Protein AF-A0A4R2QRS5-F1 (afdb_monomer_lite)

Secondary structure (DSSP, 8-state):
----------TTPPP--TTSSSSSSHHHHHHHHHHHHHHHHHHHHHHHHHHHHHHHHHHHHHS--S-S-HHHHHHHHHHHHHHHHHHHHHHHHHHHHHHHHHHHHHHHHHHHHHHHHHHHHHHHHHHHHHHHHHHHHHHHHS--S-----S---------S--HHHHHHHHHHHHHHHHHHHHHHHEEEEE---HHHHHH-GGGSS-SEEEEE-SSSSS-SEEEGGGG--STT--HHHHHHHHGGGTHHHHS--EEEEESS-TT--

Foldseek 3Di:
DDDDDPPPDDPPDDDPPPPPPPPPPPVVVVVVVVVVVVVVVVVVVVVVVVVVVVVVVVVVVVPDDDDDDPVVVVVVVVVVVVVVVVVVVVVVVVVVVVVVVVVVVVVVVVVVVVVVVVVVVVVVVVVVVVVVVVVVVVVVVPDDDDDPDDPPPPPPPVPPPQPPVNVVCCVPVVVVVVVVLVCQQFKAKEFQADVLLLVQAVVNVAAGIFIWGDPGRDDDNYHYLVVLDPDPPQHPVNSLVSCPSNSCCRVPTHTPDGHRDDPPDD

Radius of gyration: 39.37 Å; chains: 1; bounding box: 88×84×93 Å

pLDDT: mean 78.19, std 16.32, range [40.31, 95.25]

Sequence (266 aa):
MSRFDNTEYQPGMPLPSRKETHARKKGKSKKRDELKAQEQQRLQEQERLQEQQRLQEQQRSQEEPQQAEPDQAAHLRELQTAREESRQQDLKAERDAAQLQQLNAIRAETRRQLELQSTQEAAPRQELQAAEEQVAAVTAVLTPTDVPVDPDVEEEETEPVIGKWTYRLLLTFVPILLLLVIAYGKLGYVHQVPDLVRENVSAYEQGEGFLILKPWWFGPPVYKLDSYMSGPDTTFPQYQLKLHDFSAIVDQPIVLWRFQNDFLQP

Structure (mmCIF, N/CA/C/O backbone):
data_AF-A0A4R2QRS5-F1
#
_entry.id   AF-A0A4R2QRS5-F1
#
loop_
_atom_site.group_PDB
_atom_site.id
_atom_site.type_symbol
_atom_site.label_atom_id
_atom_site.label_alt_id
_atom_site.label_comp_id
_atom_site.label_asym_id
_atom_site.label_entity_id
_atom_site.label_seq_id
_atom_site.pdbx_PDB_ins_code
_atom_site.Cartn_x
_atom_site.Cartn_y
_atom_site.Cartn_z
_atom_site.occupancy
_atom_site.B_iso_or_equiv
_atom_site.auth_seq_id
_atom_site.auth_comp_id
_atom_site.auth_asym_id
_atom_site.auth_atom_id
_atom_site.pdbx_PDB_model_num
ATOM 1 N N . MET A 1 1 ? 38.185 -35.019 18.430 1.00 40.31 1 MET A N 1
ATOM 2 C CA . MET A 1 1 ? 38.513 -36.456 18.290 1.00 40.31 1 MET A CA 1
ATOM 3 C C . MET A 1 1 ? 39.116 -36.934 19.603 1.00 40.31 1 MET A C 1
ATOM 5 O O . MET A 1 1 ? 40.278 -36.659 19.857 1.00 40.31 1 MET A O 1
ATOM 9 N N . SER A 1 2 ? 38.309 -37.539 20.476 1.00 44.28 2 SER A N 1
ATOM 10 C CA . SER A 1 2 ? 38.766 -38.045 21.778 1.00 44.28 2 SER A CA 1
ATOM 11 C C . SER A 1 2 ? 39.211 -39.500 21.602 1.00 44.28 2 SER A C 1
ATOM 13 O O . SER A 1 2 ? 38.432 -40.322 21.116 1.00 44.28 2 SER A O 1
ATOM 15 N N . ARG A 1 3 ? 40.487 -39.782 21.883 1.00 48.47 3 ARG A N 1
ATOM 16 C CA . ARG A 1 3 ? 41.072 -41.127 21.827 1.00 48.47 3 ARG A CA 1
ATOM 17 C C . ARG A 1 3 ? 40.772 -41.813 23.160 1.00 48.47 3 ARG A C 1
ATOM 19 O O . ARG A 1 3 ? 41.122 -41.280 24.203 1.00 48.47 3 ARG A O 1
ATOM 26 N N . PHE A 1 4 ? 40.087 -42.951 23.116 1.00 54.28 4 PHE A N 1
ATOM 27 C CA . PHE A 1 4 ? 39.907 -43.811 24.283 1.00 54.28 4 PHE A CA 1
ATOM 28 C C . PHE A 1 4 ? 41.236 -44.510 24.591 1.00 54.28 4 PHE A C 1
ATOM 30 O O . PHE A 1 4 ? 41.706 -45.312 23.782 1.00 54.28 4 PHE A O 1
ATOM 37 N N . ASP A 1 5 ? 41.820 -44.211 25.750 1.00 54.12 5 ASP A N 1
ATOM 38 C CA . ASP A 1 5 ? 42.925 -44.974 26.325 1.00 54.12 5 ASP A CA 1
ATOM 39 C C . ASP A 1 5 ? 42.381 -46.312 26.854 1.00 54.12 5 ASP A C 1
ATOM 41 O O . ASP A 1 5 ? 41.639 -46.372 27.832 1.00 54.12 5 ASP A O 1
ATOM 45 N N . ASN A 1 6 ? 42.708 -47.399 26.153 1.00 53.06 6 ASN A N 1
ATOM 46 C CA . ASN A 1 6 ? 42.346 -48.775 26.504 1.00 53.06 6 ASN A CA 1
ATOM 47 C C . ASN A 1 6 ? 43.472 -49.418 27.332 1.00 53.06 6 ASN A C 1
ATOM 49 O O . ASN A 1 6 ? 44.207 -50.271 26.836 1.00 53.06 6 ASN A O 1
ATOM 53 N N . THR A 1 7 ? 43.627 -49.014 28.592 1.00 55.50 7 THR A N 1
ATOM 54 C CA . THR A 1 7 ? 44.632 -49.588 29.510 1.00 55.50 7 THR A CA 1
ATOM 55 C C . THR A 1 7 ? 44.098 -50.675 30.450 1.00 55.50 7 THR A C 1
ATOM 57 O O . THR A 1 7 ? 44.876 -51.240 31.210 1.00 55.50 7 THR A O 1
ATOM 60 N N . GLU A 1 8 ? 42.817 -51.050 30.379 1.00 58.69 8 GLU A N 1
ATOM 61 C CA . GLU A 1 8 ? 42.199 -51.976 31.354 1.00 58.69 8 GLU A CA 1
ATOM 62 C C . GLU A 1 8 ? 41.812 -53.372 30.827 1.00 58.69 8 GLU A C 1
ATOM 64 O O . GLU A 1 8 ? 41.116 -54.122 31.511 1.00 58.69 8 GLU A O 1
ATOM 69 N N . TYR A 1 9 ? 42.284 -53.794 29.649 1.00 58.69 9 TYR A N 1
ATOM 70 C CA . TYR A 1 9 ? 42.041 -55.171 29.192 1.00 58.69 9 TYR A CA 1
ATOM 71 C C . TYR A 1 9 ? 43.139 -56.133 29.661 1.00 58.69 9 TYR A C 1
ATOM 73 O O . TYR A 1 9 ? 44.211 -56.213 29.063 1.00 58.69 9 TYR A O 1
ATOM 81 N N . GLN A 1 10 ? 42.854 -56.905 30.715 1.00 64.94 10 GLN A N 1
ATOM 82 C CA . GLN A 1 10 ? 43.659 -58.074 31.074 1.00 64.94 10 GLN A CA 1
ATOM 83 C C . GLN A 1 10 ? 43.227 -59.312 30.263 1.00 64.94 10 GLN A C 1
ATOM 85 O O . GLN A 1 10 ? 42.025 -59.582 30.139 1.00 64.94 10 GLN A O 1
ATOM 90 N N . PRO A 1 11 ? 44.180 -60.092 29.719 1.00 58.50 11 PRO A N 1
ATOM 91 C CA . PRO A 1 11 ? 43.886 -61.311 28.974 1.00 58.50 11 PRO A CA 1
ATOM 92 C C . PRO A 1 11 ? 43.304 -62.378 29.914 1.00 58.50 11 PRO A C 1
ATOM 94 O O . PRO A 1 11 ? 43.994 -62.899 30.783 1.00 58.50 11 PRO A O 1
ATOM 97 N N . GLY A 1 12 ? 42.012 -62.678 29.748 1.00 67.06 12 GLY A N 1
ATOM 98 C CA . GLY A 1 12 ? 41.285 -63.669 30.551 1.00 67.06 12 GLY A CA 1
ATOM 99 C C . GLY A 1 12 ? 39.882 -63.246 30.996 1.00 67.06 12 GLY A C 1
ATOM 100 O O . GLY A 1 12 ? 39.127 -64.091 31.470 1.00 67.06 12 GLY A O 1
ATOM 101 N N . MET A 1 13 ? 39.490 -61.976 30.826 1.00 61.78 13 MET A N 1
ATOM 102 C CA . MET A 1 13 ? 38.118 -61.560 31.134 1.00 61.78 13 MET A CA 1
ATOM 103 C C . MET A 1 13 ? 37.118 -62.002 30.048 1.00 61.78 13 MET A C 1
ATOM 105 O O . MET A 1 13 ? 37.390 -61.825 28.856 1.00 61.78 13 MET A O 1
ATOM 109 N N . PRO A 1 14 ? 35.948 -62.554 30.429 1.00 64.81 14 PRO A N 1
ATOM 110 C CA . PRO A 1 14 ? 34.906 -62.907 29.476 1.00 64.81 14 PRO A CA 1
ATOM 111 C C . PRO A 1 14 ? 34.384 -61.637 28.799 1.00 64.81 14 PRO A C 1
ATOM 113 O O . PRO A 1 14 ? 33.929 -60.703 29.458 1.00 64.81 14 PRO A O 1
ATOM 116 N N . LEU A 1 15 ? 34.453 -61.611 27.466 1.00 61.91 15 LEU A N 1
ATOM 117 C CA . LEU A 1 15 ? 33.882 -60.542 26.650 1.00 61.91 15 LEU A CA 1
ATOM 118 C C . LEU A 1 15 ? 32.407 -60.341 27.042 1.00 61.91 15 LEU A C 1
ATOM 120 O O . LEU A 1 15 ? 31.668 -61.331 27.087 1.00 61.91 15 LEU A O 1
ATOM 124 N N . PRO A 1 16 ? 31.945 -59.100 27.300 1.00 56.12 16 PRO A N 1
ATOM 125 C CA . PRO A 1 16 ? 30.538 -58.856 27.575 1.00 56.12 16 PRO A CA 1
ATOM 126 C C . PRO A 1 16 ? 29.708 -59.339 26.382 1.00 56.12 16 PRO A C 1
ATOM 128 O O . PRO A 1 16 ? 29.763 -58.788 25.280 1.00 56.12 16 PRO A O 1
ATOM 131 N N . SER A 1 17 ? 28.967 -60.425 26.608 1.00 54.22 17 SER A N 1
ATOM 132 C CA . SER A 1 17 ? 28.106 -61.058 25.617 1.00 54.22 17 SER A CA 1
ATOM 133 C C . SER A 1 17 ? 27.104 -60.035 25.089 1.00 54.22 17 SER A C 1
ATOM 135 O O . SER A 1 17 ? 26.327 -59.437 25.836 1.00 54.22 17 SER A O 1
ATOM 137 N N . ARG A 1 18 ? 27.104 -59.851 23.766 1.00 55.12 18 ARG A N 1
ATOM 138 C CA . ARG A 1 18 ? 26.332 -58.851 23.006 1.00 55.12 18 ARG A CA 1
ATOM 139 C C . ARG A 1 18 ? 24.800 -58.985 23.139 1.00 55.12 18 ARG A C 1
ATOM 141 O O . ARG A 1 18 ? 24.073 -58.301 22.427 1.00 55.12 18 ARG A O 1
ATOM 148 N N . LYS A 1 19 ? 24.289 -59.866 24.008 1.00 51.38 19 LYS A N 1
ATOM 149 C CA . LYS A 1 19 ? 22.861 -60.200 24.140 1.00 51.38 19 LYS A CA 1
ATOM 150 C C . LYS A 1 19 ? 22.183 -59.726 25.435 1.00 51.38 19 LYS A C 1
ATOM 152 O O . LYS A 1 19 ? 20.965 -59.839 25.520 1.00 51.38 19 LYS A O 1
ATOM 157 N N . GLU A 1 20 ? 22.890 -59.123 26.393 1.00 49.94 20 GLU A N 1
ATOM 158 C CA . GLU A 1 20 ? 22.285 -58.734 27.690 1.00 49.94 20 GLU A CA 1
ATOM 159 C C . GLU A 1 20 ? 21.956 -57.237 27.867 1.00 49.94 20 GLU A C 1
ATOM 161 O O . GLU A 1 20 ? 21.490 -56.811 28.923 1.00 49.94 20 GLU A O 1
ATOM 166 N N . THR A 1 21 ? 22.101 -56.400 26.838 1.00 50.97 21 THR A N 1
ATOM 167 C CA . THR A 1 21 ? 21.845 -54.949 26.963 1.00 50.97 21 THR A CA 1
ATOM 168 C C . THR A 1 21 ? 20.378 -54.529 26.791 1.00 50.97 21 THR A C 1
ATOM 170 O O . THR A 1 21 ? 20.050 -53.359 27.007 1.00 50.97 21 THR A O 1
ATOM 173 N N . HIS A 1 22 ? 19.459 -55.448 26.467 1.00 50.34 22 HIS A N 1
ATOM 174 C CA . HIS A 1 22 ? 18.071 -55.090 26.127 1.00 50.34 22 HIS A CA 1
ATOM 175 C C . HIS A 1 22 ? 17.038 -55.224 27.260 1.00 50.34 22 HIS A C 1
ATOM 177 O O . HIS A 1 22 ? 15.957 -54.645 27.150 1.00 50.34 22 HIS A O 1
ATOM 183 N N . ALA A 1 23 ? 17.346 -55.889 28.378 1.00 50.44 23 ALA A N 1
ATOM 184 C CA . ALA A 1 23 ? 16.353 -56.107 29.441 1.00 50.44 23 ALA A CA 1
ATOM 185 C C . ALA A 1 23 ? 16.290 -54.986 30.502 1.00 50.44 23 ALA A C 1
ATOM 187 O O . ALA A 1 23 ? 15.267 -54.816 31.163 1.00 50.44 23 ALA A O 1
ATOM 188 N N . ARG A 1 24 ? 17.332 -54.152 30.651 1.00 48.66 24 ARG A N 1
ATOM 189 C CA . ARG A 1 24 ? 17.424 -53.171 31.758 1.00 48.66 24 ARG A CA 1
ATOM 190 C C . ARG A 1 24 ? 16.904 -51.757 31.438 1.00 48.66 24 ARG A C 1
ATOM 192 O O . ARG A 1 24 ? 16.951 -50.883 32.301 1.00 48.66 24 ARG A O 1
ATOM 199 N N . LYS A 1 25 ? 16.394 -51.506 30.222 1.00 51.81 25 LYS A N 1
ATOM 200 C CA . LYS A 1 25 ? 15.917 -50.170 29.784 1.00 51.81 25 LYS A CA 1
ATOM 201 C C . LYS A 1 25 ? 14.415 -49.907 29.977 1.00 51.81 25 LYS A C 1
ATOM 203 O O . LYS A 1 25 ? 14.029 -48.742 29.997 1.00 51.81 25 LYS A O 1
ATOM 208 N N . LYS A 1 26 ? 13.572 -50.928 30.183 1.00 53.09 26 LYS A N 1
ATOM 209 C CA . LYS A 1 26 ? 12.106 -50.737 30.282 1.00 53.09 26 LYS A CA 1
ATOM 210 C C . LYS A 1 26 ? 11.618 -50.135 31.612 1.00 53.09 26 LYS A C 1
ATOM 212 O O . LYS A 1 26 ? 10.562 -49.521 31.635 1.00 53.09 26 LYS A O 1
ATOM 217 N N . GLY A 1 27 ? 12.394 -50.225 32.697 1.00 51.91 27 GLY A N 1
ATOM 218 C CA . GLY A 1 27 ? 12.016 -49.629 33.992 1.00 51.91 27 GLY A CA 1
ATOM 219 C C . GLY A 1 27 ? 12.294 -48.123 34.113 1.00 51.91 27 GLY A C 1
ATOM 220 O O . GLY A 1 27 ? 11.597 -47.422 34.842 1.00 51.91 27 GLY A O 1
ATOM 221 N N . LYS A 1 28 ? 13.294 -47.597 33.387 1.00 56.91 28 LYS A N 1
ATOM 222 C CA . LYS A 1 28 ? 13.682 -46.175 33.473 1.00 56.91 28 LYS A CA 1
ATOM 223 C C . LYS A 1 28 ? 12.799 -45.245 32.634 1.00 56.91 28 LYS A C 1
ATOM 225 O O . LYS A 1 28 ? 12.717 -44.071 32.972 1.00 56.91 28 LYS A O 1
ATOM 230 N N . SER A 1 29 ? 12.144 -45.741 31.576 1.00 61.88 29 SER A N 1
ATOM 231 C CA . SER A 1 29 ? 11.214 -44.912 30.788 1.00 61.88 29 SER A CA 1
ATOM 232 C C . SER A 1 29 ? 9.935 -44.635 31.577 1.00 61.88 29 SER A C 1
ATOM 234 O O . SER A 1 29 ? 9.602 -43.474 31.755 1.00 61.88 29 SER A O 1
ATOM 236 N N . LYS A 1 30 ? 9.321 -45.661 32.186 1.00 72.25 30 LYS A N 1
ATOM 237 C CA . LYS A 1 30 ? 8.086 -45.494 32.970 1.00 72.25 30 LYS A CA 1
ATOM 238 C C . LYS A 1 30 ? 8.239 -44.467 34.100 1.00 72.25 30 LYS A C 1
ATOM 240 O O . LYS A 1 30 ? 7.395 -43.596 34.248 1.00 72.25 30 LYS A O 1
ATOM 245 N N . LYS A 1 31 ? 9.365 -44.501 34.824 1.00 74.19 31 LYS A N 1
ATOM 246 C CA . LYS A 1 31 ? 9.661 -43.524 35.886 1.00 74.19 31 LYS A CA 1
ATOM 247 C C . LYS A 1 31 ? 9.896 -42.103 35.350 1.00 74.19 31 LYS A C 1
ATOM 249 O O . LYS A 1 31 ? 9.643 -41.142 36.061 1.00 74.19 31 LYS A O 1
ATOM 254 N N . ARG A 1 32 ? 10.386 -41.952 34.114 1.00 74.75 32 ARG A N 1
ATOM 255 C CA . ARG A 1 32 ? 10.579 -40.643 33.466 1.00 74.75 32 ARG A CA 1
ATOM 256 C C . ARG A 1 32 ? 9.258 -40.070 32.954 1.00 74.75 32 ARG A C 1
ATOM 258 O O . ARG A 1 32 ? 9.063 -38.864 33.039 1.00 74.75 32 ARG A O 1
ATOM 265 N N . ASP A 1 33 ? 8.374 -40.923 32.450 1.00 80.31 33 ASP A N 1
ATOM 266 C CA . ASP A 1 33 ? 7.057 -40.519 31.956 1.00 80.31 33 ASP A CA 1
ATOM 267 C C . ASP A 1 33 ? 6.136 -40.115 33.121 1.00 80.31 33 ASP A C 1
ATOM 269 O O . ASP A 1 33 ? 5.455 -39.097 33.047 1.00 80.31 33 ASP A O 1
ATOM 273 N N . GLU A 1 34 ? 6.210 -40.829 34.248 1.00 86.19 34 GLU A N 1
ATOM 274 C CA . GLU A 1 34 ? 5.496 -40.491 35.487 1.00 86.19 34 GLU A CA 1
ATOM 275 C C . GLU A 1 34 ? 5.990 -39.171 36.109 1.00 86.19 34 GLU A C 1
ATOM 277 O O . GLU A 1 34 ? 5.189 -38.347 36.543 1.00 86.19 34 GLU A O 1
ATOM 282 N N . LEU A 1 35 ? 7.303 -38.912 36.068 1.00 86.25 35 LEU A N 1
ATOM 283 C CA . LEU A 1 35 ? 7.888 -37.666 36.579 1.00 86.25 35 LEU A CA 1
ATOM 284 C C . LEU A 1 35 ? 7.509 -36.452 35.716 1.00 86.25 35 LEU A C 1
ATOM 286 O O . LEU A 1 35 ? 7.219 -35.388 36.254 1.00 86.25 35 LEU A O 1
ATOM 290 N N . LYS A 1 36 ? 7.427 -36.628 34.391 1.00 89.56 36 LYS A N 1
ATOM 291 C CA . LYS A 1 36 ? 6.916 -35.595 33.476 1.00 89.56 36 LYS A CA 1
ATOM 292 C C . LYS A 1 36 ? 5.435 -35.303 33.700 1.00 89.56 36 LYS A C 1
ATOM 294 O O . LYS A 1 36 ? 5.046 -34.142 33.688 1.00 89.56 36 LYS A O 1
ATOM 299 N N . ALA A 1 37 ? 4.618 -36.335 33.919 1.00 88.62 37 ALA A N 1
ATOM 300 C CA . ALA A 1 37 ? 3.199 -36.151 34.215 1.00 88.62 37 ALA A CA 1
ATOM 301 C C . ALA A 1 37 ? 2.994 -35.380 35.534 1.00 88.62 37 ALA A C 1
ATOM 303 O O . ALA A 1 37 ? 2.151 -34.488 35.607 1.00 88.62 37 ALA A O 1
ATOM 304 N N . GLN A 1 38 ? 3.811 -35.669 36.552 1.00 92.44 38 GLN A N 1
ATOM 305 C CA . GLN A 1 38 ? 3.784 -34.955 37.830 1.00 92.44 38 GLN A CA 1
ATOM 306 C C . GLN A 1 38 ? 4.243 -33.491 37.702 1.00 92.44 38 GLN A C 1
ATOM 308 O O . GLN A 1 38 ? 3.657 -32.600 38.316 1.00 92.44 38 GLN A O 1
ATOM 313 N N . GLU A 1 39 ? 5.272 -33.225 36.898 1.00 91.94 39 GLU A N 1
ATOM 314 C CA . GLU A 1 39 ? 5.750 -31.865 36.620 1.00 91.94 39 GLU A CA 1
ATOM 315 C C . GLU A 1 39 ? 4.698 -31.042 35.861 1.00 91.94 39 GLU A C 1
ATOM 317 O O . GLU A 1 39 ? 4.444 -29.886 36.199 1.00 91.94 39 GLU A O 1
ATOM 322 N N . GLN A 1 40 ? 4.004 -31.667 34.909 1.00 92.25 40 GLN A N 1
ATOM 323 C CA . GLN A 1 40 ? 2.928 -31.028 34.157 1.00 92.25 40 GLN A CA 1
ATOM 324 C C . GLN A 1 40 ? 1.719 -30.682 35.041 1.00 92.25 40 GLN A C 1
ATOM 326 O O . GLN A 1 40 ? 1.137 -29.610 34.882 1.00 92.25 40 GLN A O 1
ATOM 331 N N . GLN A 1 41 ? 1.377 -31.534 36.016 1.00 93.44 41 GLN A N 1
ATOM 332 C CA . GLN A 1 41 ? 0.340 -31.222 37.006 1.00 93.44 41 GLN A CA 1
ATOM 333 C C . GLN A 1 41 ? 0.717 -30.029 37.890 1.00 93.44 41 GLN A C 1
ATOM 335 O O . GLN A 1 41 ? -0.124 -29.164 38.124 1.00 93.44 41 GLN A O 1
ATOM 340 N N . ARG A 1 42 ? 1.980 -29.936 38.332 1.00 93.06 42 ARG A N 1
ATOM 341 C CA . ARG A 1 42 ? 2.448 -28.785 39.124 1.00 93.06 42 ARG A CA 1
ATOM 342 C C . ARG A 1 42 ? 2.362 -27.472 38.353 1.00 93.06 42 ARG A C 1
ATOM 344 O O . ARG A 1 42 ? 1.978 -26.465 38.936 1.00 93.06 42 ARG A O 1
ATOM 351 N N . LEU A 1 43 ? 2.697 -27.486 37.063 1.00 92.81 43 LEU A N 1
ATOM 352 C CA . LEU A 1 43 ? 2.583 -26.299 36.211 1.00 92.81 43 LEU A CA 1
ATOM 353 C C . LEU A 1 43 ? 1.123 -25.862 36.047 1.00 92.81 43 LEU A C 1
ATOM 355 O O . LEU A 1 43 ? 0.827 -24.683 36.203 1.00 92.81 43 LEU A O 1
ATOM 359 N N . GLN A 1 44 ? 0.204 -26.807 35.827 1.00 93.25 44 GLN A N 1
ATOM 360 C CA . GLN A 1 44 ? -1.231 -26.504 35.760 1.00 93.25 44 GLN A CA 1
ATOM 361 C C . GLN A 1 44 ? -1.786 -25.943 37.075 1.00 93.25 44 GLN A C 1
ATOM 363 O O . GLN A 1 44 ? -2.618 -25.037 37.065 1.00 93.25 44 GLN A O 1
ATOM 368 N N . GLU A 1 45 ? -1.351 -26.479 38.214 1.00 94.50 45 GLU A N 1
ATOM 369 C CA . GLU A 1 45 ? -1.769 -25.984 39.527 1.00 94.50 45 GLU A CA 1
ATOM 370 C C . GLU A 1 45 ? -1.218 -24.575 39.796 1.00 94.50 45 GLU A C 1
ATOM 372 O O . GLU A 1 45 ? -1.940 -23.710 40.293 1.00 94.50 45 GLU A O 1
ATOM 377 N N . GLN A 1 46 ? 0.026 -24.311 39.387 1.00 94.38 46 GLN A N 1
ATOM 378 C CA . GLN A 1 46 ? 0.637 -22.986 39.473 1.00 94.38 46 GLN A CA 1
ATOM 379 C C . GLN A 1 46 ? -0.091 -21.959 38.595 1.00 94.38 46 GLN A C 1
ATOM 381 O O . GLN A 1 46 ? -0.328 -20.836 39.041 1.00 94.38 46 GLN A O 1
ATOM 386 N N . GLU A 1 47 ? -0.488 -22.346 37.383 1.00 94.19 47 GLU A N 1
ATOM 387 C CA . GLU A 1 47 ? -1.251 -21.492 36.469 1.00 94.19 47 GLU A CA 1
ATOM 388 C C . GLU A 1 47 ? -2.633 -21.152 37.044 1.00 94.19 47 GLU A C 1
ATOM 390 O O . GLU A 1 47 ? -3.013 -19.982 37.075 1.00 94.19 47 GLU A O 1
ATOM 395 N N . ARG A 1 48 ? -3.338 -22.133 37.630 1.00 94.44 48 ARG A N 1
ATOM 396 C CA . ARG A 1 48 ? -4.615 -21.883 38.326 1.00 94.44 48 ARG A CA 1
ATOM 397 C C . ARG A 1 48 ? -4.476 -20.927 39.506 1.00 94.44 48 ARG A C 1
ATOM 399 O O . ARG A 1 48 ? -5.346 -20.082 39.705 1.00 94.44 48 ARG A O 1
ATOM 406 N N . LEU A 1 49 ? -3.412 -21.055 40.301 1.00 93.38 49 LEU A N 1
ATOM 407 C CA . LEU A 1 49 ? -3.163 -20.140 41.420 1.00 93.38 49 LEU A CA 1
ATOM 408 C C . LEU A 1 49 ? -2.878 -18.717 40.929 1.00 93.38 49 LEU A C 1
ATOM 410 O O . LEU A 1 49 ? -3.349 -17.752 41.529 1.00 93.38 49 LEU A O 1
ATOM 414 N N . GLN A 1 50 ? -2.147 -18.579 39.822 1.00 93.75 50 GLN A N 1
ATOM 415 C CA . GLN A 1 50 ? -1.867 -17.279 39.219 1.00 93.75 50 GLN A CA 1
ATOM 416 C C . GLN A 1 50 ? -3.135 -16.636 38.636 1.00 93.75 50 GLN A C 1
ATOM 418 O O . GLN A 1 50 ? -3.361 -15.438 38.813 1.00 93.75 50 GLN A O 1
ATOM 423 N N . GLU A 1 51 ? -3.987 -17.427 37.985 1.00 93.06 51 GLU A N 1
ATOM 424 C CA . GLU A 1 51 ? -5.279 -16.969 37.473 1.00 93.06 51 GLU A CA 1
ATOM 425 C C . GLU A 1 51 ? -6.217 -16.548 38.615 1.00 93.06 51 GLU A C 1
ATOM 427 O O . GLU A 1 51 ? -6.842 -15.489 38.547 1.00 93.06 51 GLU A O 1
ATOM 432 N N . GLN A 1 52 ? -6.238 -17.303 39.717 1.00 93.38 52 GLN A N 1
ATOM 433 C CA . GLN A 1 52 ? -7.000 -16.942 40.912 1.00 93.38 52 GLN A CA 1
ATOM 434 C C . GLN A 1 52 ? -6.505 -15.630 41.544 1.00 93.38 52 GLN A C 1
ATOM 436 O O . GLN A 1 52 ? -7.330 -14.799 41.923 1.00 93.38 52 GLN A O 1
ATOM 441 N N . GLN A 1 53 ? -5.187 -15.401 41.612 1.00 92.25 53 GLN A N 1
ATOM 442 C CA . GLN A 1 53 ? -4.639 -14.118 42.073 1.00 92.25 53 GLN A CA 1
ATOM 443 C C . GLN A 1 53 ? -5.052 -12.957 41.167 1.00 92.25 53 GLN A C 1
ATOM 445 O O . GLN A 1 53 ? -5.452 -11.913 41.676 1.00 92.25 53 GLN A O 1
ATOM 450 N N . ARG A 1 54 ? -5.026 -13.141 39.840 1.00 91.31 54 ARG A N 1
ATOM 451 C CA . ARG A 1 54 ? -5.487 -12.106 38.900 1.00 91.31 54 ARG A CA 1
ATOM 452 C C . ARG A 1 54 ? -6.957 -11.764 39.094 1.00 91.31 54 ARG A C 1
ATOM 454 O O . ARG A 1 54 ? -7.306 -10.588 39.094 1.00 91.31 54 ARG A O 1
ATOM 461 N N . LEU A 1 55 ? -7.811 -12.770 39.272 1.00 89.75 55 LEU A N 1
ATOM 462 C CA . LEU A 1 55 ? -9.234 -12.548 39.528 1.00 89.75 55 LEU A CA 1
ATOM 463 C C . LEU A 1 55 ? -9.454 -11.818 40.859 1.00 89.75 55 LEU A C 1
ATOM 465 O O . LEU A 1 55 ? -10.297 -10.926 40.934 1.00 89.75 55 LEU A O 1
ATOM 469 N N . GLN A 1 56 ? -8.667 -12.142 41.888 1.00 87.25 56 GLN A N 1
ATOM 470 C CA . GLN A 1 56 ? -8.726 -11.457 43.177 1.00 87.25 56 GLN A CA 1
ATOM 471 C C . GLN A 1 56 ? -8.245 -9.999 43.086 1.00 87.25 56 GLN A C 1
ATOM 473 O O . GLN A 1 56 ? -8.885 -9.118 43.655 1.00 87.25 56 GLN A O 1
ATOM 478 N N . GLU A 1 57 ? -7.169 -9.716 42.345 1.00 83.38 57 GLU A N 1
ATOM 479 C CA . GLU A 1 57 ? -6.733 -8.340 42.062 1.00 83.38 57 GLU A CA 1
ATOM 480 C C . GLU A 1 57 ? -7.797 -7.564 41.284 1.00 83.38 57 GLU A C 1
ATOM 482 O O . GLU A 1 57 ? -8.088 -6.421 41.625 1.00 83.38 57 GLU A O 1
ATOM 487 N N . GLN A 1 58 ? -8.430 -8.196 40.293 1.00 82.69 58 GLN A N 1
ATOM 488 C CA . GLN A 1 58 ? -9.471 -7.564 39.487 1.00 82.69 58 GLN A CA 1
ATOM 489 C C . GLN A 1 58 ? -10.716 -7.220 40.319 1.00 82.69 58 GLN A C 1
ATOM 491 O O . GLN A 1 58 ? -11.295 -6.151 40.130 1.00 82.69 58 GLN A O 1
ATOM 496 N N . GLN A 1 59 ? -11.098 -8.081 41.269 1.00 79.81 59 GLN A N 1
ATOM 497 C CA . GLN A 1 59 ? -12.163 -7.782 42.234 1.00 79.81 59 GLN A CA 1
ATOM 498 C C . GLN A 1 59 ? -11.749 -6.671 43.202 1.00 79.81 59 GLN A C 1
ATOM 500 O O . GLN A 1 59 ? -12.523 -5.748 43.435 1.00 79.81 59 GLN A O 1
ATOM 505 N N . ARG A 1 60 ? -10.501 -6.685 43.686 1.00 72.38 60 ARG A N 1
ATOM 506 C CA . ARG A 1 60 ? -9.969 -5.637 44.568 1.00 72.38 60 ARG A CA 1
ATOM 507 C C . ARG A 1 60 ? -9.937 -4.263 43.891 1.00 72.38 60 ARG A C 1
ATOM 509 O O . ARG A 1 60 ? -10.205 -3.266 44.545 1.00 72.38 60 ARG A O 1
ATOM 516 N N . SER A 1 61 ? -9.658 -4.208 42.587 1.00 70.75 61 SER A N 1
ATOM 517 C CA . SER A 1 61 ? -9.734 -2.972 41.795 1.00 70.75 61 SER A CA 1
ATOM 518 C C . SER A 1 61 ? -11.168 -2.488 41.545 1.00 70.75 61 SER A C 1
ATOM 520 O O . SER A 1 61 ? -11.358 -1.314 41.243 1.00 70.75 61 SER A O 1
ATOM 522 N N . GLN A 1 62 ? -12.174 -3.364 41.646 1.00 61.03 62 GLN A N 1
ATOM 523 C CA . GLN A 1 62 ? -13.591 -2.990 41.529 1.00 61.03 62 GLN A CA 1
ATOM 524 C C . GLN A 1 62 ? -14.216 -2.601 42.878 1.00 61.03 62 GLN A C 1
ATOM 526 O O . GLN A 1 62 ? -15.123 -1.773 42.905 1.00 61.03 62 GLN A O 1
ATOM 531 N N . GLU A 1 63 ? -13.726 -3.160 43.988 1.00 58.38 63 GLU A N 1
ATOM 532 C CA . GLU A 1 63 ? -14.193 -2.873 45.353 1.00 58.38 63 GLU A CA 1
ATOM 533 C C . GLU A 1 63 ? -13.573 -1.618 45.990 1.00 58.38 63 GLU A C 1
ATOM 535 O O . GLU A 1 63 ? -13.821 -1.355 47.164 1.00 58.38 63 GLU A O 1
ATOM 540 N N . GLU A 1 64 ? -12.838 -0.793 45.240 1.00 49.44 64 GLU A N 1
ATOM 541 C CA . GLU A 1 64 ? -12.373 0.515 45.718 1.00 49.44 64 GLU A CA 1
ATOM 542 C C . GLU A 1 64 ? -13.258 1.671 45.195 1.00 49.44 64 GLU A C 1
ATOM 544 O O . GLU A 1 64 ? -12.842 2.418 44.306 1.00 49.44 64 GLU A O 1
ATOM 549 N N . PRO A 1 65 ? -14.492 1.881 45.709 1.00 51.06 65 PRO A N 1
ATOM 550 C CA . PRO A 1 65 ? -15.169 3.149 45.550 1.00 51.06 65 PRO A CA 1
ATOM 551 C C . PRO A 1 65 ? -14.829 4.090 46.717 1.00 51.06 65 PRO A C 1
ATOM 553 O O . PRO A 1 65 ? -15.050 3.789 47.885 1.00 51.06 65 PRO A O 1
ATOM 556 N N . GLN A 1 66 ? -14.414 5.299 46.334 1.00 48.94 66 GLN A N 1
ATOM 557 C CA . GLN A 1 66 ? -14.739 6.564 47.006 1.00 48.94 66 GLN A CA 1
ATOM 558 C C . GLN A 1 66 ? -14.113 6.827 48.384 1.00 48.94 66 GLN A C 1
ATOM 560 O O . GLN A 1 66 ? -14.808 6.785 49.392 1.00 48.94 66 GLN A O 1
ATOM 565 N N . GLN A 1 67 ? -12.851 7.278 48.402 1.00 45.47 67 GLN A N 1
ATOM 566 C CA . GLN A 1 67 ? -12.407 8.389 49.271 1.00 45.47 67 GLN A CA 1
ATOM 567 C C . GLN A 1 67 ? -10.977 8.866 48.942 1.00 45.47 67 GLN A C 1
ATOM 569 O O . GLN A 1 67 ? -10.150 9.055 49.825 1.00 45.47 67 GLN A O 1
ATOM 574 N N . ALA A 1 68 ? -10.664 9.084 47.663 1.00 47.00 68 ALA A N 1
ATOM 575 C CA . ALA A 1 68 ? -9.455 9.813 47.279 1.00 47.00 68 ALA A CA 1
ATOM 576 C C . ALA A 1 68 ? -9.861 11.163 46.689 1.00 47.00 68 ALA A C 1
ATOM 578 O O . ALA A 1 68 ? -10.714 11.227 45.801 1.00 47.00 68 ALA A O 1
ATOM 579 N N . GLU A 1 69 ? -9.281 12.235 47.228 1.00 52.22 69 GLU A N 1
ATOM 580 C CA . GLU A 1 69 ? -9.422 13.598 46.722 1.00 52.22 69 GLU A CA 1
ATOM 581 C C . GLU A 1 69 ? -9.208 13.640 45.194 1.00 52.22 69 GLU A C 1
ATOM 583 O O . GLU A 1 69 ? -8.352 12.914 44.673 1.00 52.22 69 GLU A O 1
ATOM 588 N N . PRO A 1 70 ? -9.959 14.480 44.458 1.00 57.62 70 PRO A N 1
ATOM 589 C CA . PRO A 1 70 ? -9.921 14.529 42.992 1.00 57.62 70 PRO A CA 1
ATOM 590 C C . PRO A 1 70 ? -8.514 14.755 42.407 1.00 57.62 70 PRO A C 1
ATOM 592 O O . PRO A 1 70 ? -8.246 14.300 41.294 1.00 57.62 70 PRO A O 1
ATOM 595 N N . ASP A 1 71 ? -7.595 15.352 43.169 1.00 59.94 71 ASP A N 1
ATOM 596 C CA . ASP A 1 71 ? -6.213 15.596 42.742 1.00 59.94 71 ASP A CA 1
ATOM 597 C C . ASP A 1 71 ? -5.334 14.329 42.723 1.00 59.94 71 ASP A C 1
ATOM 599 O O . ASP A 1 71 ? -4.457 14.198 41.868 1.00 59.94 71 ASP A O 1
ATOM 603 N N . GLN A 1 72 ? -5.580 13.339 43.592 1.00 56.94 72 GLN A N 1
ATOM 604 C CA . GLN A 1 72 ? -4.776 12.103 43.618 1.00 56.94 72 GLN A CA 1
ATOM 605 C C . GLN A 1 72 ? -5.181 11.118 42.512 1.00 56.94 72 GLN A C 1
ATOM 607 O O . GLN A 1 72 ? -4.332 10.428 41.944 1.00 56.94 72 GLN A O 1
ATOM 612 N N . ALA A 1 73 ? -6.467 11.082 42.155 1.00 64.00 73 ALA A N 1
ATOM 613 C CA . ALA A 1 73 ? -6.965 10.239 41.068 1.00 64.00 73 ALA A CA 1
ATOM 614 C C . ALA A 1 73 ? -6.469 10.713 39.691 1.00 64.00 73 ALA A C 1
ATOM 616 O O . ALA A 1 73 ? -6.171 9.889 38.822 1.00 64.00 73 ALA A O 1
ATOM 617 N N . ALA A 1 74 ? -6.344 12.029 39.495 1.00 73.62 74 ALA A N 1
ATOM 618 C CA . ALA A 1 74 ? -5.736 12.596 38.295 1.00 73.62 74 ALA A CA 1
ATOM 619 C C . ALA A 1 74 ? -4.247 12.227 38.200 1.00 73.62 74 ALA A C 1
ATOM 621 O O . ALA A 1 74 ? -3.801 11.753 37.155 1.00 73.62 74 ALA A O 1
ATOM 622 N N . HIS A 1 75 ? -3.511 12.338 39.310 1.00 75.69 75 HIS A N 1
ATOM 623 C CA . HIS A 1 75 ? -2.084 12.021 39.338 1.00 75.69 75 HIS A CA 1
ATOM 624 C C . HIS A 1 75 ? -1.794 10.535 39.064 1.00 75.69 75 HIS A C 1
ATOM 626 O O . HIS A 1 75 ? -0.871 10.207 38.323 1.00 75.69 75 HIS A O 1
ATOM 632 N N . LEU A 1 76 ? -2.612 9.616 39.590 1.00 77.94 76 LEU A N 1
ATOM 633 C CA . LEU A 1 76 ? -2.470 8.184 39.298 1.00 77.94 76 LEU A CA 1
ATOM 634 C C . LEU A 1 76 ? -2.748 7.847 37.829 1.00 77.94 76 LEU A C 1
ATOM 636 O O . LEU A 1 76 ? -2.064 6.989 37.270 1.00 77.94 76 LEU A O 1
ATOM 640 N N . ARG A 1 77 ? -3.710 8.525 37.191 1.00 81.94 77 ARG A N 1
ATOM 641 C CA . ARG A 1 77 ? -3.975 8.353 35.753 1.00 81.94 77 ARG A CA 1
ATOM 642 C C . ARG A 1 77 ? -2.811 8.848 34.908 1.00 81.94 77 ARG A C 1
ATOM 644 O O . ARG A 1 77 ? -2.404 8.139 33.998 1.00 81.94 77 ARG A O 1
ATOM 651 N N . GLU A 1 78 ? -2.244 10.000 35.251 1.00 86.06 78 GLU A N 1
ATOM 652 C CA . GLU A 1 78 ? -1.071 10.553 34.566 1.00 86.06 78 GLU A CA 1
ATOM 653 C C . GLU A 1 78 ? 0.155 9.629 34.687 1.00 86.06 78 GLU A C 1
ATOM 655 O O . GLU A 1 78 ? 0.885 9.398 33.723 1.00 86.06 78 GLU A O 1
ATOM 660 N N . LEU A 1 79 ? 0.349 9.014 35.856 1.00 86.50 79 LEU A N 1
ATOM 661 C CA . LEU A 1 79 ? 1.439 8.063 36.090 1.00 86.50 79 LEU A CA 1
ATOM 662 C C . LEU A 1 79 ? 1.225 6.741 35.330 1.00 86.50 79 LEU A C 1
ATOM 664 O O . LEU A 1 79 ? 2.187 6.125 34.863 1.00 86.50 79 LEU A O 1
ATOM 668 N N . GLN A 1 80 ? -0.030 6.308 35.171 1.00 87.19 80 GLN A N 1
ATOM 669 C CA . GLN A 1 80 ? -0.383 5.154 34.342 1.00 87.19 80 GLN A CA 1
ATOM 670 C C . GLN A 1 80 ? -0.156 5.437 32.855 1.00 87.19 80 GLN A C 1
ATOM 672 O O . GLN A 1 80 ? 0.502 4.630 32.196 1.00 87.19 80 GLN A O 1
ATOM 677 N N . THR A 1 81 ? -0.601 6.589 32.345 1.00 90.06 81 THR A N 1
ATOM 678 C CA . THR A 1 81 ? -0.378 6.971 30.943 1.00 90.06 81 THR A CA 1
ATOM 679 C C . THR A 1 81 ? 1.109 7.121 30.642 1.00 90.06 81 THR A C 1
ATOM 681 O O . THR A 1 81 ? 1.582 6.544 29.669 1.00 90.06 81 THR A O 1
ATOM 684 N N . ALA A 1 82 ? 1.887 7.756 31.526 1.00 89.81 82 ALA A N 1
ATOM 685 C CA . ALA A 1 82 ? 3.339 7.869 31.362 1.00 89.81 82 ALA A CA 1
ATOM 686 C C . ALA A 1 82 ? 4.036 6.493 31.318 1.00 89.81 82 ALA A C 1
ATOM 688 O O . ALA A 1 82 ? 4.993 6.277 30.570 1.00 89.81 82 ALA A O 1
ATOM 689 N N . ARG A 1 83 ? 3.545 5.521 32.098 1.00 93.19 83 ARG A N 1
ATOM 690 C CA . ARG A 1 83 ? 4.077 4.151 32.097 1.00 93.19 83 ARG A CA 1
ATOM 691 C C . ARG A 1 83 ? 3.715 3.386 30.823 1.00 93.19 83 ARG A C 1
ATOM 693 O O . ARG A 1 83 ? 4.524 2.589 30.343 1.00 93.19 83 ARG A O 1
ATOM 700 N N . GLU A 1 84 ? 2.517 3.598 30.291 1.00 90.88 84 GLU A N 1
ATOM 701 C CA . GLU A 1 84 ? 2.090 3.014 29.019 1.00 90.88 84 GLU A CA 1
ATOM 702 C C . GLU A 1 84 ? 2.851 3.618 27.839 1.00 90.88 84 GLU A C 1
ATOM 704 O O . GLU A 1 84 ? 3.344 2.869 26.995 1.00 90.88 84 GLU A O 1
ATOM 709 N N . GLU A 1 85 ? 3.041 4.936 27.825 1.00 92.19 85 GLU A N 1
ATOM 710 C CA . GLU A 1 85 ? 3.851 5.639 26.827 1.00 92.19 85 GLU A CA 1
ATOM 711 C C . GLU A 1 85 ? 5.304 5.151 26.838 1.00 92.19 85 GLU A C 1
ATOM 713 O O . GLU A 1 85 ? 5.841 4.806 25.784 1.00 92.19 85 GLU A O 1
ATOM 718 N N . SER A 1 86 ? 5.916 5.000 28.019 1.00 92.75 86 SER A N 1
ATOM 719 C CA . SER A 1 86 ? 7.265 4.427 28.142 1.00 92.75 86 SER A CA 1
ATOM 720 C C . SER A 1 86 ? 7.336 3.003 27.580 1.00 92.75 86 SER A C 1
ATOM 722 O O . SER A 1 86 ? 8.270 2.678 26.850 1.00 92.75 86 SER A O 1
ATOM 724 N N . ARG A 1 87 ? 6.335 2.154 27.853 1.00 93.62 87 ARG A N 1
ATOM 725 C CA . ARG A 1 87 ? 6.272 0.797 27.280 1.00 93.62 87 ARG A CA 1
ATOM 726 C C . ARG A 1 87 ? 6.135 0.812 25.763 1.00 93.62 87 ARG A C 1
ATOM 728 O O . ARG A 1 87 ? 6.745 -0.014 25.086 1.00 93.62 87 ARG A O 1
ATOM 735 N N . GLN A 1 88 ? 5.322 1.714 25.222 1.00 91.38 88 GLN A N 1
ATOM 736 C CA . GLN A 1 88 ? 5.182 1.858 23.774 1.00 91.38 88 GLN A CA 1
ATOM 737 C C . GLN A 1 88 ? 6.489 2.330 23.134 1.00 91.38 88 GLN A C 1
ATOM 739 O O . GLN A 1 88 ? 6.845 1.860 22.051 1.00 91.38 88 GLN A O 1
ATOM 744 N N . GLN A 1 89 ? 7.225 3.209 23.812 1.00 91.75 89 GLN A N 1
ATOM 745 C CA . GLN A 1 89 ? 8.521 3.687 23.353 1.00 91.75 89 GLN A CA 1
ATOM 746 C C . GLN A 1 89 ? 9.571 2.567 23.334 1.00 91.75 89 GLN A C 1
ATOM 748 O O . GLN A 1 89 ? 10.282 2.436 22.337 1.00 91.75 89 GLN A O 1
ATOM 753 N N . ASP A 1 90 ? 9.603 1.709 24.356 1.00 92.38 90 ASP A N 1
ATOM 754 C CA . ASP A 1 90 ? 10.489 0.537 24.399 1.00 92.38 90 ASP A CA 1
ATOM 755 C C . ASP A 1 90 ? 10.177 -0.457 23.269 1.00 92.38 90 ASP A C 1
ATOM 757 O O . ASP A 1 90 ? 11.077 -0.904 22.559 1.00 92.38 90 ASP A O 1
ATOM 761 N N . LEU A 1 91 ? 8.892 -0.744 23.030 1.00 93.69 91 LEU A N 1
ATOM 762 C CA . LEU A 1 91 ? 8.464 -1.620 21.931 1.00 93.69 91 LEU A CA 1
ATOM 763 C C . LEU A 1 91 ? 8.813 -1.039 20.557 1.00 93.69 91 LEU A C 1
ATOM 765 O O . LEU A 1 91 ? 9.135 -1.781 19.625 1.00 93.69 91 LEU A O 1
ATOM 769 N N . LYS A 1 92 ? 8.743 0.288 20.408 1.00 92.88 92 LYS A N 1
ATOM 770 C CA . LYS A 1 92 ? 9.159 0.966 19.179 1.00 92.88 92 LYS A CA 1
ATOM 771 C C . LYS A 1 92 ? 10.672 0.861 18.985 1.00 92.88 92 LYS A C 1
ATOM 773 O O . LYS A 1 92 ? 11.105 0.488 17.899 1.00 92.88 92 LYS A O 1
ATOM 778 N N . ALA A 1 93 ? 11.456 1.095 20.037 1.00 93.25 93 ALA A N 1
ATOM 779 C CA . ALA A 1 93 ? 12.908 0.952 19.994 1.00 93.25 93 ALA A CA 1
ATOM 780 C C . ALA A 1 93 ? 13.342 -0.488 19.659 1.00 93.25 93 ALA A C 1
ATOM 782 O O . ALA A 1 93 ? 14.274 -0.685 18.879 1.00 93.25 93 ALA A O 1
ATOM 783 N N . GLU A 1 94 ? 12.642 -1.498 20.184 1.00 94.75 94 GLU A N 1
ATOM 784 C CA . GLU A 1 94 ? 12.900 -2.907 19.866 1.00 94.75 94 GLU A CA 1
ATOM 785 C C . GLU A 1 94 ? 12.604 -3.231 18.392 1.00 94.75 94 GLU A C 1
ATOM 787 O O . GLU A 1 94 ? 13.403 -3.897 17.727 1.00 94.75 94 GLU A O 1
ATOM 792 N N . ARG A 1 95 ? 11.498 -2.707 17.842 1.00 93.44 95 ARG A N 1
ATOM 793 C CA . ARG A 1 95 ? 11.173 -2.843 16.410 1.00 93.44 95 ARG A CA 1
ATOM 794 C C . ARG A 1 95 ? 12.222 -2.183 15.521 1.00 93.44 95 ARG A C 1
ATOM 796 O O . ARG A 1 95 ? 12.662 -2.802 14.552 1.00 93.44 95 ARG A O 1
ATOM 803 N N . ASP A 1 96 ? 12.655 -0.976 15.872 1.00 93.19 96 ASP A N 1
ATOM 804 C CA . ASP A 1 96 ? 13.673 -0.242 15.116 1.00 93.19 96 ASP A CA 1
ATOM 805 C C . ASP A 1 96 ? 15.024 -0.986 15.148 1.00 93.19 96 ASP A C 1
ATOM 807 O O . ASP A 1 96 ? 15.693 -1.127 14.118 1.00 93.19 96 ASP A O 1
ATOM 811 N N . ALA A 1 97 ? 15.403 -1.550 16.301 1.00 93.12 97 ALA A N 1
ATOM 812 C CA . ALA A 1 97 ? 16.607 -2.371 16.435 1.00 93.12 97 ALA A CA 1
ATOM 813 C C . ALA A 1 97 ? 16.539 -3.652 15.583 1.00 93.12 97 ALA A C 1
ATOM 815 O O . ALA A 1 97 ? 17.504 -3.983 14.884 1.00 93.12 97 ALA A O 1
ATOM 816 N N . ALA A 1 98 ? 15.395 -4.342 15.578 1.00 93.56 98 ALA A N 1
ATOM 817 C CA . ALA A 1 98 ? 15.181 -5.522 14.739 1.00 93.56 98 ALA A CA 1
ATOM 818 C C . ALA A 1 98 ? 15.247 -5.180 13.239 1.00 93.56 98 ALA A C 1
ATOM 820 O O . ALA A 1 98 ? 15.853 -5.917 12.454 1.00 93.56 98 ALA A O 1
ATOM 821 N N . GLN A 1 99 ? 14.693 -4.034 12.836 1.00 94.06 99 GLN A N 1
ATOM 822 C CA . GLN A 1 99 ? 14.729 -3.566 11.450 1.00 94.06 99 GLN A CA 1
ATOM 823 C C . GLN A 1 99 ? 16.158 -3.224 10.997 1.00 94.06 99 GLN A C 1
ATOM 825 O O . GLN A 1 99 ? 16.572 -3.594 9.894 1.00 94.06 99 GLN A O 1
ATOM 830 N N . LEU A 1 100 ? 16.955 -2.587 11.862 1.00 94.25 100 LEU A N 1
ATOM 831 C CA . LEU A 1 100 ? 18.377 -2.339 11.601 1.00 94.25 100 LEU A CA 1
ATOM 832 C C . LEU A 1 100 ? 19.174 -3.643 11.467 1.00 94.25 100 LEU A C 1
ATOM 834 O O . LEU A 1 100 ? 20.043 -3.752 10.596 1.00 94.25 100 LEU A O 1
ATOM 838 N N . GLN A 1 101 ? 18.870 -4.652 12.284 1.00 94.88 101 GLN A N 1
ATOM 839 C CA . GLN A 1 101 ? 19.511 -5.961 12.186 1.00 94.88 101 GLN A CA 1
ATOM 840 C C . GLN A 1 101 ? 19.192 -6.653 10.852 1.00 94.88 101 GLN A C 1
ATOM 842 O O . GLN A 1 101 ? 20.099 -7.200 10.221 1.00 94.88 101 GLN A O 1
ATOM 847 N N . GLN A 1 102 ? 17.944 -6.569 10.381 1.00 94.31 102 GLN A N 1
ATOM 848 C CA . GLN A 1 102 ? 17.554 -7.087 9.065 1.00 94.31 102 GLN A CA 1
ATOM 849 C C . GLN A 1 102 ? 18.272 -6.364 7.920 1.00 94.31 102 GLN A C 1
ATOM 851 O O . GLN A 1 102 ? 18.815 -7.020 7.032 1.00 94.31 102 GLN A O 1
ATOM 856 N N . LEU A 1 103 ? 18.351 -5.031 7.954 1.00 92.75 103 LEU A N 1
ATOM 857 C CA . LEU A 1 103 ? 19.077 -4.262 6.935 1.00 92.75 103 LEU A CA 1
ATOM 858 C C . LEU A 1 103 ? 20.565 -4.625 6.884 1.00 92.75 103 LEU A C 1
ATOM 860 O O . LEU A 1 103 ? 21.141 -4.743 5.800 1.00 92.75 103 LEU A O 1
ATOM 864 N N . ASN A 1 104 ? 21.187 -4.844 8.043 1.00 94.31 104 ASN A N 1
ATOM 865 C CA . ASN A 1 104 ? 22.577 -5.284 8.110 1.00 94.31 104 ASN A CA 1
ATOM 866 C C . ASN A 1 104 ? 22.762 -6.709 7.569 1.00 94.31 104 ASN A C 1
ATOM 868 O O . ASN A 1 104 ? 23.749 -6.961 6.875 1.00 94.31 104 ASN A O 1
ATOM 872 N N . ALA A 1 105 ? 21.817 -7.619 7.828 1.00 94.31 105 ALA A N 1
ATOM 873 C CA . ALA A 1 105 ? 21.835 -8.968 7.265 1.00 94.31 105 ALA A CA 1
ATOM 874 C C . ALA A 1 105 ? 21.725 -8.939 5.731 1.00 94.31 105 ALA A C 1
ATOM 876 O O . ALA A 1 105 ? 22.566 -9.527 5.053 1.00 94.31 105 ALA A O 1
ATOM 877 N N . ILE A 1 106 ? 20.779 -8.163 5.188 1.00 92.00 106 ILE A N 1
ATOM 878 C CA . ILE A 1 106 ? 20.616 -7.978 3.736 1.00 92.00 106 ILE A CA 1
ATOM 879 C C . ILE A 1 106 ? 21.903 -7.412 3.128 1.00 92.00 106 ILE A C 1
ATOM 881 O O . ILE A 1 106 ? 22.414 -7.946 2.147 1.00 92.00 106 ILE A O 1
ATOM 885 N N . ARG A 1 107 ? 22.489 -6.373 3.738 1.00 93.62 107 ARG A N 1
ATOM 886 C CA . ARG A 1 107 ? 23.744 -5.779 3.254 1.00 93.62 107 ARG A CA 1
ATOM 887 C C . ARG A 1 107 ? 24.897 -6.790 3.247 1.00 93.62 107 ARG A C 1
ATOM 889 O O . ARG A 1 107 ? 25.703 -6.786 2.316 1.00 93.62 107 ARG A O 1
ATOM 896 N N . ALA A 1 108 ? 24.986 -7.651 4.261 1.00 93.31 108 ALA A N 1
ATOM 897 C CA . ALA A 1 108 ? 25.994 -8.707 4.316 1.00 93.31 108 ALA A CA 1
ATOM 898 C C . ALA A 1 108 ? 25.782 -9.767 3.220 1.00 93.31 108 ALA A C 1
ATOM 900 O O . ALA A 1 108 ? 26.752 -10.203 2.598 1.00 93.31 108 ALA A O 1
ATOM 901 N N . GLU A 1 109 ? 24.534 -10.148 2.944 1.00 93.69 109 GLU A N 1
ATOM 902 C CA . GLU A 1 109 ? 24.194 -11.077 1.860 1.00 93.69 109 GLU A CA 1
ATOM 903 C C . GLU A 1 109 ? 24.496 -10.490 0.481 1.00 93.69 109 GLU A C 1
ATOM 905 O O . GLU A 1 109 ? 25.141 -11.150 -0.333 1.00 93.69 109 GLU A O 1
ATOM 910 N N . THR A 1 110 ? 24.126 -9.230 0.238 1.00 92.94 110 THR A N 1
ATOM 911 C CA . THR A 1 110 ? 24.450 -8.531 -1.014 1.00 92.94 110 THR A CA 1
ATOM 912 C C . THR A 1 110 ? 25.959 -8.472 -1.237 1.00 92.94 110 THR A C 1
ATOM 914 O O . THR A 1 110 ? 26.425 -8.742 -2.341 1.00 92.94 110 THR A O 1
ATOM 917 N N . ARG A 1 111 ? 26.748 -8.195 -0.189 1.00 94.75 111 ARG A N 1
ATOM 918 C CA . ARG A 1 111 ? 28.214 -8.196 -0.295 1.00 94.75 111 ARG A CA 1
ATOM 919 C C . ARG A 1 111 ? 28.763 -9.572 -0.680 1.00 94.75 111 ARG A C 1
ATOM 921 O O . ARG A 1 111 ? 29.629 -9.644 -1.544 1.00 94.75 111 ARG A O 1
ATOM 928 N N . ARG A 1 112 ? 28.234 -10.653 -0.096 1.00 91.50 112 ARG A N 1
ATOM 929 C CA . ARG A 1 112 ? 28.623 -12.025 -0.468 1.00 91.50 112 ARG A CA 1
ATOM 930 C C . ARG A 1 112 ? 28.269 -12.356 -1.914 1.00 91.50 112 ARG A C 1
ATOM 932 O O . ARG A 1 112 ? 29.071 -12.979 -2.596 1.00 91.50 112 ARG A O 1
ATOM 939 N N . GLN A 1 113 ? 27.095 -11.943 -2.391 1.00 91.00 113 GLN A N 1
ATOM 940 C CA . GLN A 1 113 ? 26.713 -12.154 -3.792 1.00 91.00 113 GLN A CA 1
ATOM 941 C C . GLN A 1 113 ? 27.650 -11.417 -4.751 1.00 91.00 113 GLN A C 1
ATOM 943 O O . GLN A 1 113 ? 28.044 -11.978 -5.769 1.00 91.00 113 GLN A O 1
ATOM 948 N N . LEU A 1 114 ? 28.050 -10.196 -4.395 1.00 91.25 114 LEU A N 1
ATOM 949 C CA . LEU A 1 114 ? 28.966 -9.390 -5.197 1.00 91.25 114 LEU A CA 1
ATOM 950 C C . LEU A 1 114 ? 30.379 -9.999 -5.224 1.00 91.25 114 LEU A C 1
ATOM 952 O O . LEU A 1 114 ? 30.998 -10.049 -6.281 1.00 91.25 114 LEU A O 1
ATOM 956 N N . GLU A 1 115 ? 30.859 -10.539 -4.099 1.00 88.88 115 GLU A N 1
ATOM 957 C CA . GLU A 1 115 ? 32.123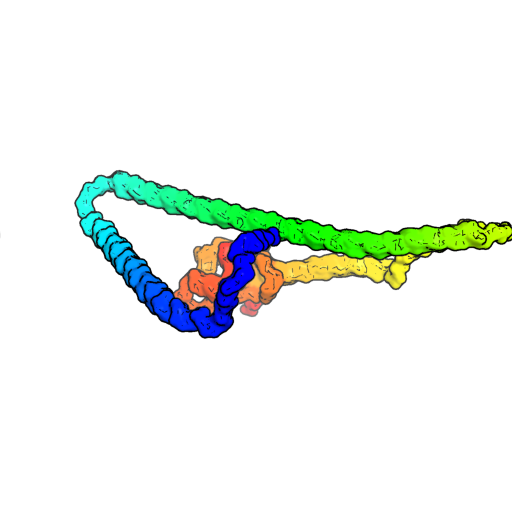 -11.296 -4.042 1.00 88.88 115 GLU A CA 1
ATOM 958 C C . GLU A 1 115 ? 32.069 -12.595 -4.866 1.00 88.88 115 GLU A C 1
ATOM 960 O O . GLU A 1 115 ? 33.046 -12.959 -5.524 1.00 88.88 115 GLU A O 1
ATOM 965 N N . LEU A 1 116 ? 30.929 -13.293 -4.882 1.00 87.12 116 LEU A N 1
ATOM 966 C CA . LEU A 1 116 ? 30.754 -14.485 -5.717 1.00 87.12 116 LEU A CA 1
ATOM 967 C C . LEU A 1 116 ? 30.730 -14.137 -7.211 1.00 87.12 116 LEU A C 1
ATOM 969 O O . LEU A 1 116 ? 31.382 -14.825 -7.994 1.00 87.12 116 LEU A O 1
ATOM 973 N N . GLN A 1 117 ? 30.040 -13.061 -7.602 1.00 83.81 117 GLN A N 1
ATOM 974 C CA . GLN A 1 117 ? 30.042 -12.578 -8.986 1.00 83.81 117 GLN A CA 1
ATOM 975 C C . GLN A 1 117 ? 31.436 -12.142 -9.438 1.00 83.81 117 GLN A C 1
ATOM 977 O O . GLN A 1 117 ? 31.885 -12.569 -10.499 1.00 83.81 117 GLN A O 1
ATOM 982 N N . SER A 1 118 ? 32.155 -11.361 -8.626 1.00 81.69 118 SER A N 1
ATOM 983 C CA . SER A 1 118 ? 33.501 -10.908 -8.993 1.00 81.69 118 SER A CA 1
ATOM 984 C C . SER A 1 118 ? 34.488 -12.071 -9.122 1.00 81.69 118 SER A C 1
ATOM 986 O O . SER A 1 118 ? 35.330 -12.070 -10.018 1.00 81.69 118 SER A O 1
ATOM 988 N N . THR A 1 119 ? 34.353 -13.105 -8.287 1.00 76.50 119 THR A N 1
ATOM 989 C CA . THR A 1 119 ? 35.156 -14.332 -8.408 1.00 76.50 119 THR A CA 1
ATOM 990 C C . THR A 1 119 ? 34.815 -15.104 -9.688 1.00 76.50 119 THR A C 1
ATOM 992 O O . THR A 1 119 ? 35.709 -15.635 -10.346 1.00 76.50 119 THR A O 1
ATOM 995 N N . GLN A 1 120 ? 33.536 -15.143 -10.071 1.00 76.25 120 GLN A N 1
ATOM 996 C CA . GLN A 1 120 ? 33.080 -15.822 -11.285 1.00 76.25 120 GLN A CA 1
ATOM 997 C C . GLN A 1 120 ? 33.519 -15.096 -12.568 1.00 76.25 120 GLN A C 1
ATOM 999 O O . GLN A 1 120 ? 33.821 -15.759 -13.554 1.00 76.25 120 GLN A O 1
ATOM 1004 N N . GLU A 1 121 ? 33.616 -13.764 -12.551 1.00 69.88 121 GLU A N 1
ATOM 1005 C CA . GLU A 1 121 ? 34.148 -12.961 -13.666 1.00 69.88 121 GLU A CA 1
ATOM 1006 C C . GLU A 1 121 ? 35.684 -12.968 -13.747 1.00 69.88 121 GLU A C 1
ATOM 1008 O O . GLU A 1 121 ? 36.251 -12.827 -14.834 1.00 69.88 121 GLU A O 1
ATOM 1013 N N . ALA A 1 122 ? 36.382 -13.158 -12.623 1.00 63.00 122 ALA A N 1
ATOM 1014 C CA . ALA A 1 122 ? 37.843 -13.223 -12.600 1.00 63.00 122 ALA A CA 1
ATOM 1015 C C . ALA A 1 122 ? 38.398 -14.511 -13.239 1.00 63.00 122 ALA A C 1
ATOM 1017 O O . ALA A 1 122 ? 39.456 -14.469 -13.868 1.00 63.00 122 ALA A O 1
ATOM 1018 N N . ALA A 1 123 ? 37.680 -15.634 -13.125 1.00 61.56 123 ALA A N 1
ATOM 1019 C CA . ALA A 1 123 ? 38.087 -16.920 -13.697 1.00 61.56 123 ALA A CA 1
ATOM 1020 C C . ALA A 1 123 ? 38.263 -16.900 -15.237 1.00 61.56 123 ALA A C 1
ATOM 1022 O O . ALA A 1 123 ? 39.358 -17.222 -15.699 1.00 61.56 123 ALA A O 1
ATOM 1023 N N . PRO A 1 124 ? 37.282 -16.459 -16.055 1.00 64.81 124 PRO A N 1
ATOM 1024 C CA . PRO A 1 124 ? 37.449 -16.407 -17.510 1.00 64.81 124 PRO A CA 1
ATOM 1025 C C . PRO A 1 124 ? 38.467 -15.348 -17.954 1.00 64.81 124 PRO A C 1
ATOM 1027 O O . PRO A 1 124 ? 39.104 -15.510 -18.991 1.00 64.81 124 PRO A O 1
ATOM 1030 N N . ARG A 1 125 ? 38.669 -14.273 -17.175 1.00 62.16 125 ARG A N 1
ATOM 1031 C CA . ARG A 1 125 ? 39.694 -13.259 -17.479 1.00 62.16 125 ARG A CA 1
ATOM 1032 C C . ARG A 1 125 ? 41.117 -13.781 -17.295 1.00 62.16 125 ARG A C 1
ATOM 1034 O O . ARG A 1 125 ? 41.976 -13.444 -18.104 1.00 62.16 125 ARG A O 1
ATOM 1041 N N . GLN A 1 126 ? 41.370 -14.604 -16.277 1.00 65.06 126 GLN A N 1
ATOM 1042 C CA . GLN A 1 126 ? 42.679 -15.245 -16.111 1.00 65.06 126 GLN A CA 1
ATOM 1043 C C . GLN A 1 126 ? 42.954 -16.281 -17.203 1.00 65.06 126 GLN A C 1
ATOM 1045 O O . GLN A 1 126 ? 44.082 -16.361 -17.682 1.00 65.06 126 GLN A O 1
ATOM 1050 N N . GLU A 1 127 ? 41.939 -17.032 -17.638 1.00 67.44 127 GLU A N 1
ATOM 1051 C CA . GLU A 1 127 ? 42.087 -17.963 -18.764 1.00 67.44 127 GLU A CA 1
ATOM 1052 C C . GLU A 1 127 ? 42.362 -17.230 -20.084 1.00 67.44 127 GLU A C 1
ATOM 1054 O O . GLU A 1 127 ? 43.228 -17.661 -20.843 1.00 67.44 127 GLU A O 1
ATOM 1059 N N . LEU A 1 128 ? 41.703 -16.091 -20.330 1.00 63.72 128 LEU A N 1
ATOM 1060 C CA . LEU A 1 128 ? 41.982 -15.232 -21.486 1.00 63.72 128 LEU A CA 1
ATOM 1061 C C . LEU A 1 128 ? 43.405 -14.663 -21.457 1.00 63.72 128 LEU A C 1
ATOM 1063 O O . LEU A 1 128 ? 44.098 -14.747 -22.464 1.00 63.72 128 LEU A O 1
ATOM 1067 N N . GLN A 1 129 ? 43.880 -14.165 -20.312 1.00 69.62 129 GLN A N 1
ATOM 1068 C CA . GLN A 1 129 ? 45.257 -13.666 -20.186 1.00 69.62 129 GLN A CA 1
ATOM 1069 C C . GLN A 1 129 ? 46.301 -14.779 -20.353 1.00 69.62 129 GLN A C 1
ATOM 1071 O O . GLN A 1 129 ? 47.312 -14.581 -21.022 1.00 69.62 129 GLN A O 1
ATOM 1076 N N . ALA A 1 130 ? 46.051 -15.971 -19.804 1.00 67.94 130 ALA A N 1
ATOM 1077 C CA . ALA A 1 130 ? 46.939 -17.119 -19.988 1.00 67.94 130 ALA A CA 1
ATOM 1078 C C . ALA A 1 130 ? 46.934 -17.634 -21.439 1.00 67.94 130 ALA A C 1
ATOM 1080 O O . ALA A 1 130 ? 47.950 -18.143 -21.917 1.00 67.94 130 ALA A O 1
ATOM 1081 N N . ALA A 1 131 ? 45.807 -17.513 -22.148 1.00 65.50 131 ALA A N 1
ATOM 1082 C CA . ALA A 1 131 ? 45.715 -17.820 -23.571 1.00 65.50 131 ALA A CA 1
ATOM 1083 C C . ALA A 1 131 ? 46.442 -16.767 -24.424 1.00 65.50 131 ALA A C 1
ATOM 1085 O O . ALA A 1 131 ? 47.181 -17.143 -25.331 1.00 65.50 131 ALA A O 1
ATOM 1086 N N . GLU A 1 132 ? 46.311 -15.477 -24.108 1.00 71.31 132 GLU A N 1
ATOM 1087 C CA . GLU A 1 132 ? 47.072 -14.399 -24.756 1.00 71.31 132 GLU A CA 1
ATOM 1088 C C . GLU A 1 132 ? 48.579 -14.566 -24.552 1.00 71.31 132 GLU A C 1
ATOM 1090 O O . GLU A 1 132 ? 49.342 -14.416 -25.503 1.00 71.31 132 GLU A O 1
ATOM 1095 N N . GLU A 1 133 ? 49.024 -14.952 -23.355 1.00 67.94 133 GLU A N 1
ATOM 1096 C CA . GLU A 1 133 ? 50.443 -15.188 -23.077 1.00 67.94 133 GLU A CA 1
ATOM 1097 C C . GLU A 1 133 ? 50.974 -16.420 -23.831 1.00 67.94 133 GLU A C 1
ATOM 1099 O O . GLU A 1 133 ? 52.095 -16.403 -24.341 1.00 67.94 133 GLU A O 1
ATOM 1104 N N . GLN A 1 134 ? 50.152 -17.464 -24.002 1.00 65.69 134 GLN A N 1
ATOM 1105 C CA . GLN A 1 134 ? 50.493 -18.612 -24.850 1.00 65.69 134 GLN A CA 1
ATOM 1106 C C . GLN A 1 134 ? 50.528 -18.248 -26.337 1.00 65.69 134 GLN A C 1
ATOM 1108 O O . GLN A 1 134 ? 51.428 -18.697 -27.047 1.00 65.69 134 GLN A O 1
ATOM 1113 N N . VAL A 1 135 ? 49.608 -17.410 -26.819 1.00 63.62 135 VAL A N 1
ATOM 1114 C CA . VAL A 1 135 ? 49.625 -16.912 -28.203 1.00 63.62 135 VAL A CA 1
ATOM 1115 C C . VAL A 1 135 ? 50.832 -15.999 -28.429 1.00 63.62 135 VAL A C 1
ATOM 1117 O O . VAL A 1 135 ? 51.517 -16.150 -29.439 1.00 63.62 135 VAL A O 1
ATOM 1120 N N . ALA A 1 136 ? 51.171 -15.124 -27.481 1.00 63.38 136 ALA A N 1
ATOM 1121 C CA . ALA A 1 136 ? 52.362 -14.279 -27.542 1.00 63.38 136 ALA A CA 1
ATOM 1122 C C . ALA A 1 136 ? 53.656 -15.111 -27.514 1.00 63.38 136 ALA A C 1
ATOM 1124 O O . ALA A 1 136 ? 54.563 -14.862 -28.309 1.00 63.38 136 ALA A O 1
ATOM 1125 N N . ALA A 1 137 ? 53.726 -16.149 -26.674 1.00 58.59 137 ALA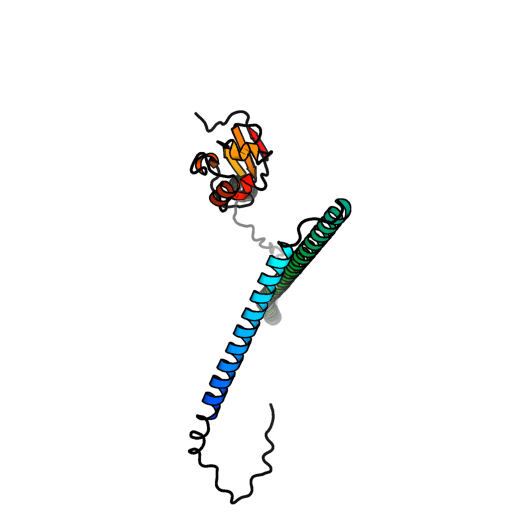 A N 1
ATOM 1126 C CA . ALA A 1 137 ? 54.867 -17.063 -26.617 1.00 58.59 137 ALA A CA 1
ATOM 1127 C C . ALA A 1 137 ? 55.014 -17.905 -27.898 1.00 58.59 137 ALA A C 1
ATOM 1129 O O . ALA A 1 137 ? 56.131 -18.106 -28.372 1.00 58.59 137 ALA A O 1
ATOM 1130 N N . VAL A 1 138 ? 53.909 -18.356 -28.502 1.00 58.94 138 VAL A N 1
ATOM 1131 C CA . VAL A 1 138 ? 53.922 -19.075 -29.790 1.00 58.94 138 VAL A CA 1
ATOM 1132 C C . VAL A 1 138 ? 54.285 -18.135 -30.947 1.00 58.94 138 VAL A C 1
ATOM 1134 O O . VAL A 1 138 ? 55.033 -18.526 -31.843 1.00 58.94 138 VAL A O 1
ATOM 1137 N N . THR A 1 139 ? 53.843 -16.877 -30.902 1.00 53.94 139 THR A N 1
ATOM 1138 C CA . THR A 1 139 ? 54.171 -15.852 -31.910 1.00 53.94 139 THR A CA 1
ATOM 1139 C C . THR A 1 139 ? 55.639 -15.412 -31.821 1.00 53.94 139 THR A C 1
ATOM 1141 O O . THR A 1 139 ? 56.277 -15.182 -32.847 1.00 53.94 139 THR A O 1
ATOM 1144 N N . ALA A 1 140 ? 56.227 -15.384 -30.619 1.00 53.88 140 ALA A N 1
ATOM 1145 C CA . ALA A 1 140 ? 57.644 -15.071 -30.406 1.00 53.88 140 ALA A CA 1
ATOM 1146 C C . ALA A 1 140 ? 58.612 -16.180 -30.872 1.00 53.88 140 ALA A C 1
ATOM 1148 O O . ALA A 1 140 ? 59.793 -15.912 -31.080 1.00 53.88 140 ALA A O 1
ATOM 1149 N N . VAL A 1 141 ? 58.133 -17.416 -31.055 1.00 52.91 141 VAL A N 1
ATOM 1150 C CA . VAL A 1 141 ? 58.945 -18.558 -31.523 1.00 52.91 141 VAL A CA 1
ATOM 1151 C C . VAL A 1 141 ? 58.903 -18.717 -33.056 1.00 52.91 141 VAL A C 1
ATOM 1153 O O . VAL A 1 141 ? 59.727 -19.438 -33.616 1.00 52.91 141 VAL A O 1
ATOM 1156 N N . LEU A 1 142 ? 57.999 -18.020 -33.760 1.00 48.91 142 LEU A N 1
ATOM 1157 C CA . LEU A 1 142 ? 57.744 -18.208 -35.198 1.00 48.91 142 LEU A CA 1
ATOM 1158 C C . LEU A 1 142 ? 58.148 -17.045 -36.120 1.00 48.91 142 LEU A C 1
ATOM 1160 O O . LEU A 1 142 ? 57.836 -17.096 -37.308 1.00 48.91 142 LEU A O 1
ATOM 1164 N N . THR A 1 143 ? 58.889 -16.038 -35.655 1.00 41.81 143 THR A N 1
ATOM 1165 C CA . THR A 1 143 ? 59.409 -14.988 -36.548 1.00 41.81 143 THR A CA 1
ATOM 1166 C C . THR A 1 143 ? 60.846 -15.270 -36.998 1.00 41.81 143 THR A C 1
ATOM 1168 O O . THR A 1 143 ? 61.808 -15.100 -36.248 1.00 41.81 143 THR A O 1
ATOM 1171 N N . PRO A 1 144 ? 61.020 -15.608 -38.286 1.00 46.22 144 PRO A N 1
ATOM 1172 C CA . PRO A 1 144 ? 61.968 -14.860 -39.085 1.00 46.22 144 PRO A CA 1
ATOM 1173 C C . PRO A 1 144 ? 61.275 -14.204 -40.284 1.00 46.22 144 PRO A C 1
ATOM 1175 O O . PRO A 1 144 ? 60.420 -14.794 -40.939 1.00 46.22 144 PRO A O 1
ATOM 1178 N N . THR A 1 145 ? 61.773 -13.005 -40.584 1.00 42.22 145 THR A N 1
ATOM 1179 C CA . THR A 1 145 ? 61.736 -12.332 -41.888 1.00 42.22 145 THR A CA 1
ATOM 1180 C C . THR A 1 145 ? 60.553 -11.398 -42.163 1.00 42.22 145 THR A C 1
ATOM 1182 O O . THR A 1 145 ? 59.442 -11.815 -42.467 1.00 42.22 145 THR A O 1
ATOM 1185 N N . ASP A 1 146 ? 60.892 -10.106 -42.098 1.00 46.56 146 ASP A N 1
ATOM 1186 C CA . ASP A 1 146 ? 60.443 -8.986 -42.934 1.00 46.56 146 ASP A CA 1
ATOM 1187 C C . ASP A 1 146 ? 59.191 -9.211 -43.791 1.00 46.56 146 ASP A C 1
ATOM 1189 O O . ASP A 1 146 ? 59.257 -9.702 -44.920 1.00 46.56 146 ASP A O 1
ATOM 1193 N N . VAL A 1 147 ? 58.067 -8.696 -43.300 1.00 44.16 147 VAL A N 1
ATOM 1194 C CA . VAL A 1 147 ? 56.970 -8.218 -44.143 1.00 44.16 147 VAL A CA 1
ATOM 1195 C C . VAL A 1 147 ? 56.597 -6.826 -43.627 1.00 44.16 147 VAL A C 1
ATOM 1197 O O . VAL A 1 147 ? 56.299 -6.695 -42.439 1.00 44.16 147 VAL A O 1
ATOM 1200 N N . PRO A 1 148 ? 56.635 -5.770 -44.461 1.00 46.19 148 PRO A N 1
ATOM 1201 C CA . PRO A 1 148 ? 56.121 -4.468 -44.070 1.00 46.19 148 PRO A CA 1
ATOM 1202 C C . PRO A 1 148 ? 54.597 -4.583 -43.993 1.00 46.19 148 PRO A C 1
ATOM 1204 O O . PRO A 1 148 ? 53.920 -4.711 -45.010 1.00 46.19 148 PRO A O 1
ATOM 1207 N N . VAL A 1 149 ? 54.077 -4.620 -42.770 1.00 47.06 149 VAL A N 1
ATOM 1208 C CA . VAL A 1 149 ? 52.643 -4.584 -42.485 1.00 47.06 149 VAL A CA 1
ATOM 1209 C C . VAL A 1 149 ? 52.249 -3.114 -42.370 1.00 47.06 149 VAL A C 1
ATOM 1211 O O . VAL A 1 149 ? 52.775 -2.397 -41.518 1.00 47.06 149 VAL A O 1
ATOM 1214 N N . ASP A 1 150 ? 51.374 -2.674 -43.272 1.00 44.31 150 ASP A N 1
ATOM 1215 C CA . ASP A 1 150 ? 50.700 -1.376 -43.220 1.00 44.31 150 ASP A CA 1
ATOM 1216 C C . ASP A 1 150 ? 50.034 -1.169 -41.845 1.00 44.31 150 ASP A C 1
ATOM 1218 O O . ASP A 1 150 ? 49.349 -2.074 -41.356 1.00 44.31 150 ASP A O 1
ATOM 1222 N N . PRO A 1 151 ? 50.196 0.000 -41.201 1.00 49.66 151 PRO A N 1
ATOM 1223 C CA . PRO A 1 151 ? 49.593 0.296 -39.913 1.00 49.66 151 PRO A CA 1
A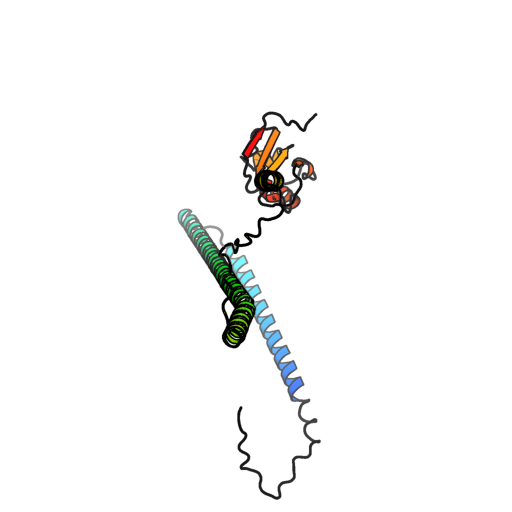TOM 1224 C C . PRO A 1 151 ? 48.177 0.853 -40.106 1.00 49.66 151 PRO A C 1
ATOM 1226 O O . PRO A 1 151 ? 47.907 1.977 -39.712 1.00 49.66 151 PRO A O 1
ATOM 1229 N N . ASP A 1 152 ? 47.284 0.069 -40.700 1.00 47.56 152 ASP A N 1
ATOM 1230 C CA . ASP A 1 152 ? 45.839 0.338 -40.701 1.00 47.56 152 ASP A CA 1
ATOM 1231 C C . ASP A 1 152 ? 45.127 -0.891 -40.120 1.00 47.56 152 ASP A C 1
ATOM 1233 O O . ASP A 1 152 ? 44.347 -1.583 -40.770 1.00 47.56 152 ASP A O 1
ATOM 1237 N N . VAL A 1 153 ? 45.455 -1.214 -38.867 1.00 54.00 153 VAL A N 1
ATOM 1238 C CA . VAL A 1 153 ? 44.574 -2.041 -38.038 1.00 54.00 153 VAL A CA 1
ATOM 1239 C C . VAL A 1 153 ? 43.565 -1.076 -37.438 1.00 54.00 153 VAL A C 1
ATOM 1241 O O . VAL A 1 153 ? 43.789 -0.509 -36.370 1.00 54.00 153 VAL A O 1
ATOM 1244 N N . GLU A 1 154 ? 42.494 -0.832 -38.193 1.00 51.41 154 GLU A N 1
ATOM 1245 C CA . GLU A 1 154 ? 41.274 -0.237 -37.664 1.00 51.41 154 GLU A CA 1
ATOM 1246 C C . GLU A 1 154 ? 40.846 -1.079 -36.459 1.00 51.41 154 GLU A C 1
ATOM 1248 O O . GLU A 1 154 ? 40.575 -2.277 -36.576 1.00 51.41 154 GLU A O 1
ATOM 1253 N N . GLU A 1 155 ? 40.852 -0.462 -35.278 1.00 54.53 155 GLU A N 1
ATOM 1254 C CA . GLU A 1 155 ? 40.134 -0.975 -34.124 1.00 54.53 155 GLU A CA 1
ATOM 1255 C C . GLU A 1 155 ? 38.696 -1.207 -34.599 1.00 54.53 155 GLU A C 1
ATOM 1257 O O . GLU A 1 155 ? 37.985 -0.249 -34.900 1.00 54.53 155 GLU A O 1
ATOM 1262 N N . GLU A 1 156 ? 38.282 -2.472 -34.738 1.00 51.69 156 GLU A N 1
ATOM 1263 C CA . GLU A 1 156 ? 36.877 -2.849 -34.894 1.00 51.69 156 GLU A CA 1
ATOM 1264 C C . GLU A 1 156 ? 36.159 -2.440 -33.599 1.00 51.69 156 GLU A C 1
ATOM 1266 O O . GLU A 1 156 ? 35.862 -3.244 -32.709 1.00 51.69 156 GLU A O 1
ATOM 1271 N N . GLU A 1 157 ? 35.898 -1.138 -33.481 1.00 53.94 157 GLU A N 1
ATOM 1272 C CA . GLU A 1 157 ? 34.818 -0.597 -32.690 1.00 53.94 157 GLU A CA 1
ATOM 1273 C C . GLU A 1 157 ? 33.586 -1.350 -33.170 1.00 53.94 157 GLU A C 1
ATOM 1275 O O . GLU A 1 157 ? 33.109 -1.187 -34.292 1.00 53.94 157 GLU A O 1
ATOM 1280 N N . THR A 1 158 ? 33.120 -2.266 -32.330 1.00 55.03 158 THR A N 1
ATOM 1281 C CA . THR A 1 158 ? 31.878 -2.998 -32.527 1.00 55.03 158 THR A CA 1
ATOM 1282 C C . THR A 1 158 ? 30.734 -1.996 -32.426 1.00 55.03 158 THR A C 1
ATOM 1284 O O . THR A 1 158 ? 30.026 -1.917 -31.421 1.00 55.03 158 THR A O 1
ATOM 1287 N N . GLU A 1 159 ? 30.567 -1.179 -33.468 1.00 54.72 159 GLU A N 1
ATOM 1288 C CA . GLU A 1 159 ? 29.414 -0.321 -33.640 1.00 54.72 159 GLU A CA 1
ATOM 1289 C C . GLU A 1 159 ? 28.198 -1.252 -33.623 1.00 54.72 159 GLU A C 1
ATOM 1291 O O . GLU A 1 159 ? 28.081 -2.141 -34.478 1.00 54.72 159 GLU A O 1
ATOM 1296 N N . PRO A 1 160 ? 27.280 -1.123 -32.649 1.00 60.66 160 PRO A N 1
ATOM 1297 C CA . PRO A 1 160 ? 26.067 -1.905 -32.709 1.00 60.66 160 PRO A CA 1
ATOM 1298 C C . PRO A 1 160 ? 25.382 -1.541 -34.027 1.00 60.66 160 PRO A C 1
ATOM 1300 O O . PRO A 1 160 ? 25.136 -0.363 -34.293 1.00 60.66 160 PRO A O 1
ATOM 1303 N N . VAL A 1 161 ? 25.053 -2.555 -34.839 1.00 66.69 161 VAL A N 1
ATOM 1304 C CA . VAL A 1 161 ? 24.303 -2.473 -36.115 1.00 66.69 161 VAL A CA 1
ATOM 1305 C C . VAL A 1 161 ? 22.839 -2.059 -35.858 1.00 66.69 161 VAL A C 1
ATOM 1307 O O . VAL A 1 161 ? 21.869 -2.579 -36.401 1.00 66.69 161 VAL A O 1
ATOM 1310 N N . ILE A 1 162 ? 22.649 -1.124 -34.941 1.00 65.88 162 ILE A N 1
ATOM 1311 C CA . ILE A 1 162 ? 21.416 -0.474 -34.571 1.00 65.88 162 ILE A CA 1
ATOM 1312 C C . ILE A 1 162 ? 21.538 0.893 -35.224 1.00 65.88 162 ILE A C 1
ATOM 1314 O O . ILE A 1 162 ? 22.244 1.772 -34.736 1.00 65.88 162 ILE A O 1
ATOM 1318 N N . GLY A 1 163 ? 20.882 1.058 -36.375 1.00 81.38 163 GLY A N 1
ATOM 1319 C CA . GLY A 1 163 ? 20.934 2.307 -37.130 1.00 81.38 163 GLY A CA 1
ATOM 1320 C C . GLY A 1 163 ? 20.712 3.526 -36.226 1.00 81.38 163 GLY A C 1
ATOM 1321 O O . GLY A 1 163 ? 19.934 3.476 -35.273 1.00 81.38 163 GLY A O 1
ATOM 1322 N N . LYS A 1 164 ? 21.372 4.649 -36.536 1.00 86.25 164 LYS A N 1
ATOM 1323 C CA . LYS A 1 164 ? 21.341 5.895 -35.735 1.00 86.25 164 LYS A CA 1
ATOM 1324 C C . LYS A 1 164 ? 19.918 6.339 -35.343 1.00 86.25 164 LYS A C 1
ATOM 1326 O O . LYS A 1 164 ? 19.716 6.932 -34.286 1.00 86.25 164 LYS A O 1
ATOM 1331 N N . TRP A 1 165 ? 18.922 6.026 -36.173 1.00 83.00 165 TRP A N 1
ATOM 1332 C CA . TRP A 1 165 ? 17.498 6.240 -35.894 1.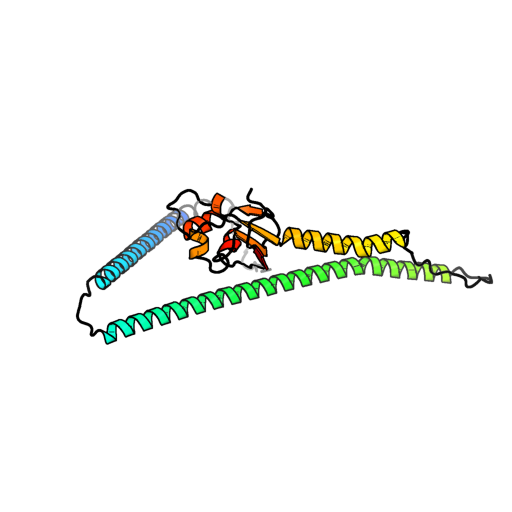00 83.00 165 TRP A CA 1
ATOM 1333 C C . TRP A 1 165 ? 16.931 5.324 -34.811 1.00 83.00 165 TRP A C 1
ATOM 1335 O O . TRP A 1 165 ? 16.215 5.794 -33.931 1.00 83.00 165 TRP A O 1
ATOM 1345 N N . THR A 1 166 ? 17.276 4.042 -34.841 1.00 87.06 166 THR A N 1
ATOM 1346 C CA . THR A 1 166 ? 16.882 3.061 -33.832 1.00 87.06 166 THR A CA 1
ATOM 1347 C C . THR A 1 166 ? 17.488 3.407 -32.478 1.00 87.06 166 THR A C 1
ATOM 1349 O O . THR A 1 166 ? 16.783 3.350 -31.480 1.00 87.06 166 THR A O 1
ATOM 1352 N N . TYR A 1 167 ? 18.745 3.863 -32.434 1.00 86.94 167 TYR A N 1
ATOM 1353 C CA . TYR A 1 167 ? 19.368 4.329 -31.190 1.00 86.94 167 TYR A CA 1
ATOM 1354 C C . TYR A 1 167 ? 18.649 5.554 -30.607 1.00 86.94 167 TYR A C 1
ATOM 1356 O O . TYR A 1 167 ? 18.341 5.587 -29.419 1.00 86.94 167 TYR A O 1
ATOM 1364 N N . ARG A 1 168 ? 18.298 6.540 -31.447 1.00 87.88 168 ARG A N 1
ATOM 1365 C CA . ARG A 1 168 ? 17.517 7.715 -31.020 1.00 87.88 168 ARG A CA 1
ATOM 1366 C C . ARG A 1 168 ? 16.113 7.346 -30.548 1.00 87.88 168 ARG A C 1
ATOM 1368 O O . ARG A 1 168 ? 15.659 7.883 -29.541 1.00 87.88 168 ARG A O 1
ATOM 1375 N N . LEU A 1 169 ? 15.433 6.437 -31.248 1.00 90.50 169 LEU A N 1
ATOM 1376 C CA . LEU A 1 169 ? 14.132 5.923 -30.821 1.00 90.50 169 LEU A CA 1
ATOM 1377 C C . LEU A 1 169 ? 14.261 5.176 -29.501 1.00 90.50 169 LEU A C 1
ATOM 1379 O O . LEU A 1 169 ? 13.487 5.435 -28.596 1.00 90.50 169 LEU A O 1
ATOM 1383 N N . LEU A 1 170 ? 15.260 4.318 -29.340 1.00 90.62 170 LEU A N 1
ATOM 1384 C CA . LEU A 1 170 ? 15.461 3.566 -28.109 1.00 90.62 170 LEU A CA 1
ATOM 1385 C C . LEU A 1 170 ? 15.761 4.503 -26.930 1.00 90.62 170 LEU A C 1
ATOM 1387 O O . LEU A 1 170 ? 15.106 4.409 -25.897 1.00 90.62 170 LEU A O 1
ATOM 1391 N N . LEU A 1 171 ? 16.653 5.478 -27.111 1.00 90.38 171 LEU A N 1
ATOM 1392 C CA . LEU A 1 171 ? 16.984 6.465 -26.079 1.00 90.38 171 LEU A CA 1
ATOM 1393 C C . LEU A 1 171 ? 15.830 7.393 -25.693 1.00 90.38 171 LEU A C 1
ATOM 1395 O O . LEU A 1 171 ? 15.871 7.956 -24.606 1.00 90.38 171 LEU A O 1
ATOM 1399 N N . THR A 1 172 ? 14.833 7.600 -26.554 1.00 93.25 172 THR A N 1
ATOM 1400 C CA . THR A 1 172 ? 13.716 8.522 -26.277 1.00 93.25 172 THR A CA 1
ATOM 1401 C C . THR A 1 172 ? 12.437 7.778 -25.920 1.00 93.25 172 THR A C 1
ATOM 1403 O O . THR A 1 172 ? 11.798 8.076 -24.915 1.00 93.25 172 THR A O 1
ATOM 1406 N N . PHE A 1 173 ? 12.077 6.762 -26.694 1.00 92.88 173 PHE A N 1
ATOM 1407 C CA . PHE A 1 173 ? 10.869 5.975 -26.507 1.00 92.88 173 PHE A CA 1
ATOM 1408 C C . PHE A 1 173 ? 10.924 5.136 -25.235 1.00 92.88 173 PHE A C 1
ATOM 1410 O O . PHE A 1 173 ? 9.938 5.107 -24.509 1.00 92.88 173 PHE A O 1
ATOM 1417 N N . VAL A 1 174 ? 12.058 4.498 -24.919 1.00 92.81 174 VAL A N 1
ATOM 1418 C CA . VAL A 1 174 ? 12.170 3.676 -23.702 1.00 92.81 174 VAL A CA 1
ATOM 1419 C C . VAL A 1 174 ? 11.948 4.496 -22.429 1.00 92.81 174 VAL A C 1
ATOM 1421 O O . VAL A 1 174 ? 11.102 4.084 -21.639 1.00 9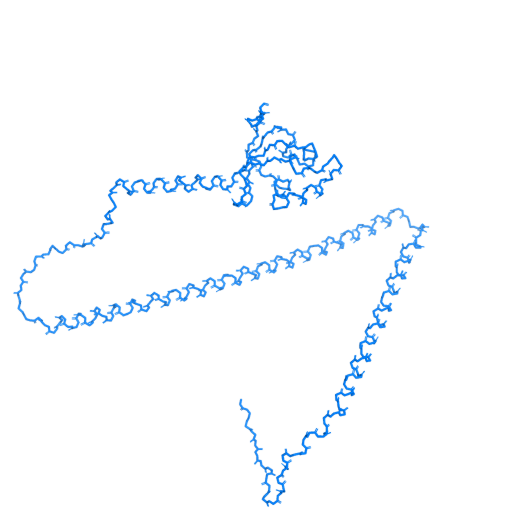2.81 174 VAL A O 1
ATOM 1424 N N . PRO A 1 175 ? 12.604 5.652 -22.195 1.00 94.06 175 PRO A N 1
ATOM 1425 C CA . PRO A 1 175 ? 12.332 6.429 -20.988 1.00 94.06 175 PRO A CA 1
ATOM 1426 C C . PRO A 1 175 ? 10.929 7.040 -20.977 1.00 94.06 175 PRO A C 1
ATOM 1428 O O . PRO A 1 175 ? 10.325 7.113 -19.910 1.00 94.06 175 PRO A O 1
ATOM 1431 N N . ILE A 1 176 ? 10.371 7.433 -22.128 1.00 95.25 176 ILE A N 1
ATOM 1432 C CA . ILE A 1 176 ? 8.984 7.923 -22.200 1.00 95.25 176 ILE A CA 1
ATOM 1433 C C . ILE A 1 176 ? 8.001 6.807 -21.834 1.00 95.25 176 ILE A C 1
ATOM 1435 O O . ILE A 1 176 ? 7.101 7.021 -21.023 1.00 95.25 176 ILE A O 1
ATOM 1439 N N . LEU A 1 177 ? 8.186 5.609 -22.392 1.00 93.38 177 LEU A N 1
ATOM 1440 C CA . LEU A 1 177 ? 7.370 4.441 -22.083 1.00 93.38 177 LEU A CA 1
ATOM 1441 C C . LEU A 1 177 ? 7.521 4.057 -20.607 1.00 93.38 177 LEU A C 1
ATOM 1443 O O . LEU A 1 177 ? 6.525 3.803 -19.939 1.00 93.38 177 LEU A O 1
ATOM 1447 N N . LEU A 1 178 ? 8.747 4.076 -20.077 1.00 92.38 178 LEU A N 1
ATOM 1448 C CA . LEU A 1 178 ? 9.026 3.823 -18.666 1.00 92.38 178 LEU A CA 1
ATOM 1449 C C . LEU A 1 178 ? 8.302 4.838 -17.772 1.00 92.38 178 LEU A C 1
ATOM 1451 O O . LEU A 1 178 ? 7.639 4.438 -16.821 1.00 92.38 178 LEU A O 1
ATOM 1455 N N . LEU A 1 179 ? 8.371 6.133 -18.092 1.00 91.75 179 LEU A N 1
ATOM 1456 C CA . LEU A 1 179 ? 7.652 7.182 -17.366 1.00 91.75 179 LEU A CA 1
ATOM 1457 C C . LEU A 1 179 ? 6.138 6.985 -17.432 1.00 91.75 179 LEU A C 1
ATOM 1459 O O . LEU A 1 179 ? 5.473 7.129 -16.411 1.00 91.75 179 LEU A O 1
ATOM 1463 N N . LEU A 1 180 ? 5.594 6.612 -18.593 1.00 89.12 180 LEU A N 1
ATOM 1464 C CA . LEU A 1 180 ? 4.172 6.297 -18.756 1.00 89.12 180 LEU A CA 1
ATOM 1465 C C . LEU A 1 180 ? 3.753 5.095 -17.908 1.00 89.12 180 LEU A C 1
ATOM 1467 O O . LEU A 1 180 ? 2.727 5.157 -17.237 1.00 89.12 180 LEU A O 1
ATOM 1471 N N . VAL A 1 181 ? 4.551 4.025 -17.895 1.00 87.50 181 VAL A N 1
ATOM 1472 C CA . VAL A 1 181 ? 4.293 2.831 -17.079 1.00 87.50 181 VAL A CA 1
ATOM 1473 C C . VAL A 1 181 ? 4.398 3.159 -15.592 1.00 87.50 181 VAL A C 1
ATOM 1475 O O . VAL A 1 181 ? 3.558 2.710 -14.815 1.00 87.50 181 VAL A O 1
ATOM 1478 N N . ILE A 1 182 ? 5.374 3.976 -15.185 1.00 85.88 182 ILE A N 1
ATOM 1479 C CA . ILE A 1 182 ? 5.509 4.421 -13.794 1.00 85.88 182 ILE A CA 1
ATOM 1480 C C . ILE A 1 182 ? 4.320 5.292 -13.395 1.00 85.88 182 ILE A C 1
ATOM 1482 O O . ILE A 1 182 ? 3.722 5.055 -12.348 1.00 85.88 182 ILE A O 1
ATOM 1486 N N . ALA A 1 183 ? 3.940 6.257 -14.232 1.00 83.81 183 ALA A N 1
ATOM 1487 C CA . ALA A 1 183 ? 2.800 7.129 -13.984 1.00 83.81 183 ALA A CA 1
ATOM 1488 C C . ALA A 1 183 ? 1.501 6.317 -13.889 1.00 83.81 183 ALA A C 1
ATOM 1490 O O . ALA A 1 183 ? 0.788 6.417 -12.896 1.00 83.81 183 ALA A O 1
ATOM 1491 N N . TYR A 1 184 ? 1.232 5.435 -14.852 1.00 82.69 184 TYR A N 1
ATOM 1492 C CA . TYR A 1 184 ? 0.063 4.551 -14.828 1.00 82.69 184 TYR A CA 1
ATOM 1493 C C . TYR A 1 184 ? 0.077 3.608 -13.616 1.00 82.69 184 TYR A C 1
ATOM 1495 O O . TYR A 1 184 ? -0.943 3.353 -12.979 1.00 82.69 184 TYR A O 1
ATOM 1503 N N . GLY A 1 185 ? 1.260 3.107 -13.270 1.00 84.94 185 GLY A N 1
ATOM 1504 C CA . GLY A 1 185 ? 1.474 2.177 -12.175 1.00 84.94 185 GLY A CA 1
ATOM 1505 C C . GLY A 1 185 ? 1.452 2.812 -10.790 1.00 84.94 185 GLY A C 1
ATOM 1506 O O . GLY A 1 185 ? 1.371 2.062 -9.827 1.00 84.94 185 GLY A O 1
ATOM 1507 N N . LYS A 1 186 ? 1.514 4.141 -10.653 1.00 90.50 186 LYS A N 1
ATOM 1508 C CA . LYS A 1 186 ? 1.543 4.839 -9.352 1.00 90.50 186 LYS A CA 1
ATOM 1509 C C . LYS A 1 186 ? 0.407 5.826 -9.138 1.00 90.50 186 LYS A C 1
ATOM 1511 O O . LYS A 1 186 ? 0.129 6.171 -7.992 1.00 90.50 186 LYS A O 1
ATOM 1516 N N . LEU A 1 187 ? -0.263 6.253 -10.198 1.00 91.12 187 LEU A N 1
ATOM 1517 C CA . LEU A 1 187 ? -1.415 7.138 -10.108 1.00 91.12 187 LEU A CA 1
ATOM 1518 C C . LEU A 1 187 ? -2.700 6.314 -9.993 1.00 91.12 187 LEU A C 1
ATOM 1520 O O . LEU A 1 187 ? -2.861 5.285 -10.651 1.00 91.12 187 LEU A O 1
ATOM 1524 N N . GLY A 1 188 ? -3.606 6.766 -9.136 1.00 90.56 188 GLY A N 1
ATOM 1525 C CA . GLY A 1 188 ? -4.964 6.250 -9.024 1.00 90.56 188 GLY A CA 1
ATOM 1526 C C . GLY A 1 188 ? -5.960 7.395 -9.130 1.00 90.56 188 GLY A C 1
ATOM 1527 O O . GLY A 1 188 ? -5.717 8.480 -8.609 1.00 90.56 188 GLY A O 1
ATOM 1528 N N . TYR A 1 189 ? -7.076 7.165 -9.804 1.00 92.25 189 TYR A N 1
ATOM 1529 C CA . TYR A 1 189 ? -8.212 8.074 -9.817 1.00 92.25 189 TYR A CA 1
ATOM 1530 C C . TYR A 1 189 ? -9.281 7.544 -8.867 1.00 92.25 189 TYR A C 1
ATOM 1532 O O . TYR A 1 189 ? -9.732 6.410 -9.010 1.00 92.25 189 TYR A O 1
ATOM 1540 N N . VAL A 1 190 ? -9.668 8.342 -7.884 1.00 92.19 190 VAL A N 1
ATOM 1541 C CA . VAL A 1 190 ? -10.686 8.006 -6.892 1.00 92.19 190 VAL A CA 1
ATOM 1542 C C . VAL A 1 190 ? -11.906 8.862 -7.153 1.00 92.19 190 VAL A C 1
ATOM 1544 O O . VAL A 1 190 ? -11.788 10.078 -7.291 1.00 92.19 190 VAL A O 1
ATOM 1547 N N . HIS A 1 191 ? -13.074 8.240 -7.189 1.00 92.62 191 HIS A N 1
ATOM 1548 C CA . HIS A 1 191 ? -14.327 8.955 -7.364 1.00 92.62 191 HIS A CA 1
ATOM 1549 C C . HIS A 1 191 ? -15.459 8.289 -6.579 1.00 92.62 191 HIS A C 1
ATOM 1551 O O . HIS A 1 191 ? -15.270 7.203 -6.015 1.00 92.62 191 HIS A O 1
ATOM 1557 N N . GLN A 1 192 ? -16.614 8.961 -6.502 1.00 90.31 192 GLN A N 1
ATOM 1558 C CA . GLN A 1 192 ? -17.754 8.527 -5.680 1.00 90.31 192 GLN A CA 1
ATOM 1559 C C . GLN A 1 192 ? -17.328 8.273 -4.228 1.00 90.31 192 GLN A C 1
ATOM 1561 O O . GLN A 1 192 ? -17.430 7.162 -3.710 1.00 90.31 192 GLN A O 1
ATOM 1566 N N . VAL A 1 193 ? -16.764 9.303 -3.590 1.00 90.88 193 VAL A N 1
ATOM 1567 C CA . VAL A 1 193 ? -16.338 9.223 -2.188 1.00 90.88 193 VAL A CA 1
ATOM 1568 C C . VAL A 1 193 ? -17.565 9.337 -1.278 1.00 90.88 193 VAL A C 1
ATOM 1570 O O . VAL A 1 193 ? -18.195 10.400 -1.308 1.00 90.88 193 VAL A O 1
ATOM 1573 N N . PRO A 1 194 ? -17.902 8.297 -0.488 1.00 91.38 194 PRO A N 1
ATOM 1574 C CA . PRO A 1 194 ? -19.053 8.323 0.405 1.00 91.38 194 PRO A CA 1
ATOM 1575 C C . PRO A 1 194 ? -18.808 9.272 1.581 1.00 91.38 194 PRO A C 1
ATOM 1577 O O . PRO A 1 194 ? -17.663 9.463 2.001 1.00 91.38 194 PRO A O 1
ATOM 1580 N N . ASP A 1 195 ? -19.883 9.822 2.145 1.00 90.56 195 ASP A N 1
ATOM 1581 C CA . ASP A 1 195 ? -19.810 10.827 3.217 1.00 90.56 195 ASP A CA 1
ATOM 1582 C C . ASP A 1 195 ? -19.041 10.321 4.442 1.00 90.56 195 ASP A C 1
ATOM 1584 O O . ASP A 1 195 ? -18.219 11.047 4.995 1.00 90.56 195 ASP A O 1
ATOM 1588 N N . LEU A 1 196 ? -19.167 9.027 4.764 1.00 90.75 196 LEU A N 1
ATOM 1589 C CA . LEU A 1 196 ? -18.382 8.369 5.812 1.00 90.75 196 LEU A CA 1
ATOM 1590 C C . LEU A 1 196 ? -16.869 8.599 5.651 1.00 90.75 196 LEU A C 1
ATOM 1592 O O . LEU A 1 196 ? -16.163 8.800 6.635 1.00 90.75 196 LEU A O 1
ATOM 1596 N N . VAL A 1 197 ? -16.349 8.557 4.422 1.00 90.62 197 VAL A N 1
ATOM 1597 C CA . VAL A 1 197 ? -14.923 8.798 4.161 1.00 90.62 197 VAL A CA 1
ATOM 1598 C C . VAL A 1 197 ? -14.612 10.290 4.204 1.00 90.62 197 VAL A C 1
ATOM 1600 O O . VAL A 1 197 ? -13.569 10.660 4.731 1.00 90.62 197 VAL A O 1
ATOM 1603 N N . ARG A 1 198 ? -15.509 11.147 3.705 1.00 90.62 198 ARG A N 1
ATOM 1604 C CA . ARG A 1 198 ? -15.317 12.608 3.715 1.00 90.62 198 ARG A CA 1
ATOM 1605 C C . ARG A 1 198 ? -15.238 13.173 5.131 1.00 90.62 198 ARG A C 1
ATOM 1607 O O . ARG A 1 198 ? -14.437 14.061 5.384 1.00 90.62 198 ARG A O 1
ATOM 1614 N N . GLU A 1 199 ? -16.038 12.634 6.045 1.00 89.94 199 GLU A N 1
ATOM 1615 C CA . GLU A 1 199 ? -16.079 13.064 7.447 1.00 89.94 199 GLU A CA 1
ATOM 1616 C C . GLU A 1 199 ? -14.859 12.599 8.252 1.00 89.94 199 GLU A C 1
ATOM 1618 O O . GLU A 1 199 ? -14.440 13.275 9.188 1.00 89.94 199 GLU A O 1
ATOM 1623 N N . ASN A 1 200 ? -14.277 11.448 7.898 1.00 89.25 200 ASN A N 1
ATOM 1624 C CA . ASN A 1 200 ? -13.137 10.873 8.617 1.00 89.25 200 ASN A CA 1
ATOM 1625 C C . ASN A 1 200 ? -11.780 11.218 7.982 1.00 89.25 200 ASN A C 1
ATOM 1627 O O . ASN A 1 200 ? -10.746 11.094 8.639 1.00 89.25 200 ASN A O 1
ATOM 1631 N N . VAL A 1 201 ? -11.760 11.640 6.715 1.00 89.81 201 VAL A N 1
ATOM 1632 C CA . VAL A 1 201 ? -10.537 11.885 5.946 1.00 89.81 201 VAL A CA 1
ATOM 1633 C C . VAL A 1 201 ? -10.582 13.267 5.308 1.00 89.81 201 VAL A C 1
ATOM 1635 O O . VAL A 1 201 ? -11.181 13.472 4.251 1.00 89.81 201 VAL A O 1
ATOM 1638 N N . SER A 1 202 ? -9.845 14.201 5.910 1.00 87.19 202 SER A N 1
ATOM 1639 C CA . SER A 1 202 ? -9.823 15.613 5.504 1.00 87.19 202 SER A CA 1
ATOM 1640 C C . SER A 1 202 ? -9.402 15.843 4.047 1.00 87.19 202 SER A C 1
ATOM 1642 O O . SER A 1 202 ? -9.816 16.808 3.407 1.00 87.19 202 SER A O 1
ATOM 1644 N N . ALA A 1 203 ? -8.614 14.931 3.473 1.00 87.88 203 ALA A N 1
ATOM 1645 C CA . ALA A 1 203 ? -8.165 15.026 2.086 1.00 87.88 203 ALA A CA 1
ATOM 1646 C C . ALA A 1 203 ? -9.304 14.915 1.052 1.00 87.88 203 ALA A C 1
ATOM 1648 O O . ALA A 1 203 ? -9.132 15.367 -0.082 1.00 87.88 203 ALA A O 1
ATOM 1649 N N . TYR A 1 204 ? -10.449 14.339 1.434 1.00 88.56 204 TYR A N 1
ATOM 1650 C CA . TYR A 1 204 ? -11.604 14.134 0.556 1.00 88.56 204 TYR A CA 1
ATOM 1651 C C . TYR A 1 204 ? -12.806 15.032 0.884 1.00 88.56 204 TYR A C 1
ATOM 1653 O O . TYR A 1 204 ? -13.881 14.830 0.325 1.00 88.56 204 TYR A O 1
ATOM 1661 N N . GLU A 1 205 ? -12.648 16.036 1.753 1.00 82.88 205 GLU A N 1
ATOM 1662 C CA . GLU A 1 205 ? -13.751 16.918 2.173 1.00 82.88 205 GLU A CA 1
ATOM 1663 C C . GLU A 1 205 ? -14.437 17.636 1.000 1.00 82.88 205 GLU A C 1
ATOM 1665 O O . GLU A 1 205 ? -15.650 17.844 1.012 1.00 82.88 205 GLU A O 1
ATOM 1670 N N . GLN A 1 206 ? -13.667 18.041 -0.015 1.00 80.31 206 GLN A N 1
ATOM 1671 C CA . GLN A 1 206 ? -14.147 18.889 -1.106 1.00 80.31 206 GLN A CA 1
ATOM 1672 C C . GLN A 1 206 ? -13.726 18.344 -2.472 1.00 80.31 206 GLN A C 1
ATOM 1674 O O . GLN A 1 206 ? -12.539 18.329 -2.807 1.00 80.31 206 GLN A O 1
ATOM 1679 N N . GLY A 1 207 ? -14.718 17.974 -3.282 1.00 81.25 207 GLY A N 1
ATOM 1680 C CA . GLY A 1 207 ? -14.543 17.504 -4.656 1.00 81.25 207 GLY A CA 1
ATOM 1681 C C . GLY A 1 207 ? -15.342 16.238 -4.944 1.00 81.25 207 GLY A C 1
ATOM 1682 O O . GLY A 1 207 ? -15.792 15.540 -4.035 1.00 81.25 207 GLY A O 1
ATOM 1683 N N . GLU A 1 208 ? -15.526 15.950 -6.228 1.00 85.31 208 GLU A N 1
ATOM 1684 C CA . GLU A 1 208 ? -16.211 14.732 -6.678 1.00 85.31 208 GLU A CA 1
ATOM 1685 C C . GLU A 1 208 ? -15.229 13.644 -7.134 1.00 85.31 208 GLU A C 1
ATOM 1687 O O . GLU A 1 208 ? -15.529 12.453 -7.032 1.00 85.31 208 GLU A O 1
ATOM 1692 N N . GLY A 1 209 ? -14.030 14.050 -7.569 1.00 88.81 209 GLY A N 1
ATOM 1693 C CA . GLY A 1 209 ? -12.970 13.152 -8.016 1.00 88.81 209 GLY A CA 1
ATOM 1694 C C . GLY A 1 209 ? -11.580 13.619 -7.588 1.00 88.81 209 GLY A C 1
ATOM 1695 O O . GLY A 1 209 ? -11.294 14.816 -7.504 1.00 88.81 209 GLY A O 1
ATOM 1696 N N . PHE A 1 210 ? -10.690 12.661 -7.348 1.00 91.69 210 PHE A N 1
ATOM 1697 C CA . PHE A 1 210 ? -9.368 12.890 -6.775 1.00 91.69 210 PHE A CA 1
ATOM 1698 C C . PHE A 1 210 ? -8.317 12.063 -7.507 1.00 91.69 210 PHE A C 1
ATOM 1700 O O . PHE A 1 210 ? -8.502 10.875 -7.760 1.00 91.69 210 PHE A O 1
ATOM 1707 N N . LEU A 1 211 ? -7.188 12.684 -7.830 1.00 91.94 211 LEU A N 1
ATOM 1708 C CA . LEU A 1 211 ? -6.003 11.980 -8.298 1.00 91.94 211 LEU A CA 1
ATOM 1709 C C . LEU A 1 211 ? -5.104 11.708 -7.097 1.00 91.94 211 LEU A C 1
ATOM 1711 O O . LEU A 1 211 ? -4.651 12.646 -6.440 1.00 91.94 211 LEU A O 1
ATOM 1715 N N . ILE A 1 212 ? -4.832 10.439 -6.828 1.00 92.31 212 ILE A N 1
ATOM 1716 C CA . ILE A 1 212 ? -4.032 9.989 -5.693 1.00 92.31 212 ILE A CA 1
ATOM 1717 C C . ILE A 1 212 ? -2.749 9.305 -6.153 1.00 92.31 212 ILE A C 1
ATOM 1719 O O . ILE A 1 212 ? -2.685 8.714 -7.236 1.00 92.31 212 ILE A O 1
ATOM 1723 N N . LEU A 1 213 ? -1.736 9.337 -5.294 1.00 91.75 213 LEU A N 1
ATOM 1724 C CA . LEU A 1 213 ? -0.551 8.503 -5.430 1.00 91.75 213 LEU A CA 1
ATOM 1725 C C . LEU A 1 213 ? -0.735 7.230 -4.598 1.00 91.75 213 LEU A C 1
ATOM 1727 O O . LEU A 1 213 ? -0.773 7.287 -3.369 1.00 91.75 213 LEU A O 1
ATOM 1731 N N . LYS A 1 214 ? -0.833 6.073 -5.258 1.00 89.94 214 LYS A N 1
ATOM 1732 C CA . LYS A 1 214 ? -0.954 4.785 -4.562 1.00 89.94 214 LYS A CA 1
ATOM 1733 C C . LYS A 1 214 ? 0.422 4.268 -4.109 1.00 89.94 214 LYS A C 1
ATOM 1735 O O . LYS A 1 214 ? 1.400 4.347 -4.865 1.00 89.94 214 LYS A O 1
ATOM 1740 N N . PRO A 1 215 ? 0.535 3.698 -2.895 1.00 87.00 215 PRO A N 1
ATOM 1741 C CA . PRO A 1 215 ? 1.803 3.147 -2.426 1.00 87.00 215 PRO A CA 1
ATOM 1742 C C . PRO A 1 215 ? 2.172 1.847 -3.163 1.00 87.00 215 PRO A C 1
ATOM 1744 O O . PRO A 1 215 ? 3.358 1.596 -3.397 1.00 87.00 215 PRO A O 1
ATOM 1747 N N . TRP A 1 216 ? 1.188 1.073 -3.632 1.00 86.88 216 TRP A N 1
ATOM 1748 C CA . TRP A 1 216 ? 1.385 -0.149 -4.424 1.00 86.88 216 TRP A CA 1
ATOM 1749 C C . TRP A 1 216 ? 1.501 0.106 -5.933 1.00 86.88 216 TRP A C 1
ATOM 1751 O O . TRP A 1 216 ? 0.967 1.070 -6.476 1.00 86.88 216 TRP A O 1
ATOM 1761 N N . TRP A 1 217 ? 2.177 -0.813 -6.628 1.00 84.62 217 TRP A N 1
ATOM 1762 C CA . TRP A 1 217 ? 2.314 -0.801 -8.091 1.00 84.62 217 TRP A CA 1
ATOM 1763 C C . TRP A 1 217 ? 1.111 -1.435 -8.805 1.00 84.62 217 TRP A C 1
ATOM 1765 O O . TRP A 1 217 ? 0.661 -0.953 -9.845 1.00 84.62 217 TRP A O 1
ATOM 1775 N N . PHE A 1 218 ? 0.540 -2.491 -8.224 1.00 80.50 218 PHE A N 1
ATOM 1776 C CA . PHE A 1 218 ? -0.493 -3.311 -8.857 1.00 80.50 218 PHE A CA 1
ATOM 1777 C C . PHE A 1 218 ? -1.867 -3.028 -8.263 1.00 80.50 218 PHE A C 1
ATOM 1779 O O . PHE A 1 218 ? -2.054 -3.122 -7.058 1.00 80.50 218 PHE A O 1
ATOM 1786 N N . GLY A 1 219 ? -2.824 -2.654 -9.106 1.00 81.56 219 GLY A N 1
ATOM 1787 C CA . GLY A 1 219 ? -4.194 -2.349 -8.702 1.00 81.56 219 GLY A CA 1
ATOM 1788 C C . GLY A 1 219 ? -4.926 -1.599 -9.810 1.00 81.56 219 GLY A C 1
ATOM 1789 O O . GLY A 1 219 ? -4.264 -1.110 -10.735 1.00 81.56 219 GLY A O 1
ATOM 1790 N N . PRO A 1 220 ? -6.261 -1.498 -9.739 1.00 86.19 220 PRO A N 1
ATOM 1791 C CA . PRO A 1 220 ? -7.022 -0.781 -10.747 1.00 86.19 220 PRO A CA 1
ATOM 1792 C C . PRO A 1 220 ? -6.582 0.694 -10.803 1.00 86.19 220 PRO A C 1
ATOM 1794 O O . PRO A 1 220 ? -6.161 1.259 -9.791 1.00 86.19 220 PRO A O 1
ATOM 1797 N N . PRO A 1 221 ? -6.630 1.331 -11.983 1.00 86.81 221 PRO A N 1
ATOM 1798 C CA . PRO A 1 221 ? -6.315 2.751 -12.115 1.00 86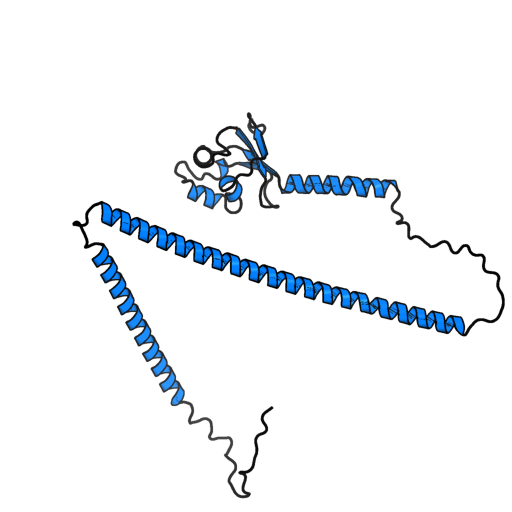.81 221 PRO A CA 1
ATOM 1799 C C . PRO A 1 221 ? -7.448 3.644 -11.592 1.00 86.81 221 PRO A C 1
ATOM 1801 O O . PRO A 1 221 ? -7.212 4.811 -11.306 1.00 86.81 221 PRO A O 1
ATOM 1804 N N . VAL A 1 222 ? -8.667 3.107 -11.470 1.00 90.00 222 VAL A N 1
ATOM 1805 C CA . VAL A 1 222 ? -9.874 3.830 -11.055 1.00 90.00 222 VAL A CA 1
ATOM 1806 C C . VAL A 1 222 ? -10.513 3.112 -9.867 1.00 90.00 222 VAL A C 1
ATOM 1808 O O . VAL A 1 222 ? -10.741 1.904 -9.935 1.00 90.00 222 VAL A O 1
ATOM 1811 N N . TYR A 1 223 ? -10.819 3.855 -8.805 1.00 90.88 223 TYR A N 1
ATOM 1812 C CA . TYR A 1 223 ? -11.423 3.361 -7.570 1.00 90.88 223 TYR A CA 1
ATOM 1813 C C . TYR A 1 223 ? -12.758 4.060 -7.313 1.00 90.88 223 TYR A C 1
ATOM 1815 O O . TYR A 1 223 ? -12.825 5.289 -7.261 1.00 90.88 223 TYR A O 1
ATOM 1823 N N . LYS A 1 224 ? -13.804 3.257 -7.108 1.00 91.88 224 LYS A N 1
ATOM 1824 C CA . LYS A 1 224 ? -15.141 3.701 -6.696 1.00 91.88 224 LYS A CA 1
ATOM 1825 C C . LYS A 1 224 ? -15.307 3.437 -5.213 1.00 91.88 224 LYS A C 1
ATOM 1827 O O . LYS A 1 224 ? -15.582 2.298 -4.841 1.00 91.88 224 LYS A O 1
ATOM 1832 N N . LEU A 1 225 ? -15.109 4.445 -4.370 1.00 90.19 225 LEU A N 1
ATOM 1833 C CA . LEU A 1 225 ? -15.132 4.235 -2.918 1.00 90.19 225 LEU A CA 1
ATOM 1834 C C . LEU A 1 225 ? -16.510 3.776 -2.421 1.00 90.19 225 LEU A C 1
ATOM 1836 O O . LEU A 1 225 ? -16.597 2.840 -1.630 1.00 90.19 225 LEU A O 1
ATOM 1840 N N . ASP A 1 226 ? -17.584 4.314 -2.987 1.00 90.62 226 ASP A N 1
ATOM 1841 C CA . ASP A 1 226 ? -18.952 3.900 -2.660 1.00 90.62 226 ASP A CA 1
ATOM 1842 C C . ASP A 1 226 ? -19.209 2.392 -2.869 1.00 90.62 226 ASP A C 1
ATOM 1844 O O . ASP A 1 226 ? -19.909 1.755 -2.086 1.00 90.62 226 ASP A O 1
ATOM 1848 N N . SER A 1 227 ? -18.543 1.762 -3.847 1.00 90.44 227 SER A N 1
ATOM 1849 C CA . SER A 1 227 ? -18.704 0.321 -4.115 1.00 90.44 227 SER A CA 1
ATOM 1850 C C . SER A 1 227 ? -18.227 -0.591 -2.977 1.00 90.44 227 SER A C 1
ATOM 1852 O O . SER A 1 227 ? -18.599 -1.765 -2.934 1.00 90.44 227 SER A O 1
ATOM 1854 N N . TYR A 1 228 ? -17.425 -0.062 -2.047 1.00 89.44 228 TYR A N 1
ATOM 1855 C CA . TYR A 1 228 ? -16.926 -0.792 -0.881 1.00 89.44 228 TYR A CA 1
ATOM 1856 C C . TYR A 1 228 ? -17.832 -0.637 0.351 1.00 89.44 228 TYR A C 1
ATOM 1858 O O . TYR A 1 228 ? -17.627 -1.322 1.360 1.00 89.44 228 TYR A O 1
ATOM 1866 N N . MET A 1 229 ? -18.864 0.213 0.292 1.00 89.88 229 MET A N 1
ATOM 1867 C CA . MET A 1 229 ? -19.897 0.255 1.324 1.00 89.88 229 MET A CA 1
ATOM 1868 C C . MET A 1 229 ? -20.805 -0.970 1.188 1.00 89.88 229 MET A C 1
ATOM 1870 O O . MET A 1 229 ? -21.318 -1.263 0.115 1.00 89.88 229 MET A O 1
ATOM 1874 N N . SER A 1 230 ? -21.027 -1.712 2.279 1.00 79.12 230 SER A N 1
ATOM 1875 C CA . SER A 1 230 ? -21.944 -2.877 2.253 1.00 79.12 230 SER A CA 1
ATOM 1876 C C . SER A 1 230 ? -23.281 -2.607 2.933 1.00 79.12 230 SER A C 1
ATOM 1878 O O . SER A 1 230 ? -23.996 -3.546 3.270 1.00 79.12 230 SER A O 1
ATOM 1880 N N . GLY A 1 231 ? -23.603 -1.338 3.165 1.00 82.44 231 GLY A N 1
ATOM 1881 C CA . GLY A 1 231 ? -24.844 -0.910 3.792 1.00 82.44 231 GLY A CA 1
ATOM 1882 C C . GLY A 1 231 ? -24.699 0.436 4.504 1.00 82.44 231 GLY A C 1
ATOM 1883 O O . GLY A 1 231 ? -23.568 0.870 4.754 1.00 82.44 231 GLY A O 1
ATOM 1884 N N . PRO A 1 232 ? -25.832 1.070 4.851 1.00 78.38 232 PRO A N 1
ATOM 1885 C CA . PRO A 1 232 ? -25.871 2.394 5.476 1.00 78.38 232 PRO A CA 1
ATOM 1886 C C . PRO A 1 232 ? -25.219 2.427 6.867 1.00 78.38 232 PRO A C 1
ATOM 1888 O O . PRO A 1 232 ? -24.677 3.452 7.256 1.00 78.38 232 PRO A O 1
ATOM 1891 N N . ASP A 1 233 ? -25.179 1.293 7.575 1.00 81.12 233 ASP A N 1
ATOM 1892 C CA . ASP A 1 233 ? -24.641 1.198 8.941 1.00 81.12 233 ASP A CA 1
ATOM 1893 C C . ASP A 1 233 ? -23.151 0.798 8.991 1.00 81.12 233 ASP A C 1
ATOM 1895 O O . ASP A 1 233 ? -22.641 0.362 10.026 1.00 81.12 233 ASP A O 1
ATOM 1899 N N . THR A 1 234 ? -22.431 0.880 7.865 1.00 86.12 234 THR A N 1
ATOM 1900 C CA . THR A 1 234 ? -21.010 0.500 7.827 1.00 86.12 234 THR A CA 1
ATOM 1901 C C . THR A 1 234 ? -20.180 1.522 8.608 1.00 86.12 234 THR A C 1
ATOM 1903 O O . THR A 1 234 ? -20.143 2.694 8.252 1.00 86.12 234 THR A O 1
ATOM 1906 N N . THR A 1 235 ? -19.466 1.085 9.648 1.00 90.25 235 THR A N 1
ATOM 1907 C CA . THR A 1 235 ? -18.554 1.965 10.400 1.00 90.25 235 THR A CA 1
ATOM 1908 C C . THR A 1 235 ? -17.228 2.166 9.662 1.00 90.25 235 THR A C 1
ATOM 1910 O O . THR A 1 235 ? -16.793 1.299 8.902 1.00 90.25 235 THR A O 1
ATOM 1913 N N . PHE A 1 236 ? -16.544 3.289 9.906 1.00 89.56 236 PHE A N 1
ATOM 1914 C CA . PHE A 1 236 ? -15.277 3.615 9.235 1.00 89.56 236 PHE A CA 1
ATOM 1915 C C . PHE A 1 236 ? -14.189 2.523 9.379 1.00 89.56 236 PHE A C 1
ATOM 1917 O O . PHE A 1 236 ? -13.618 2.133 8.359 1.00 89.56 236 PHE A O 1
ATOM 1924 N N . PRO A 1 237 ? -13.970 1.903 10.559 1.00 90.19 237 PRO A N 1
ATOM 1925 C CA . PRO A 1 237 ? -13.020 0.793 10.682 1.00 90.19 237 PRO A CA 1
ATOM 1926 C C . PRO A 1 237 ? -13.424 -0.456 9.882 1.00 90.19 237 PRO A C 1
ATOM 1928 O O . PRO A 1 237 ? -12.579 -1.140 9.307 1.00 90.19 237 PRO A O 1
ATOM 1931 N N . GLN A 1 238 ? -14.725 -0.766 9.807 1.00 90.25 238 GLN A N 1
ATOM 1932 C CA . GLN A 1 238 ? -15.223 -1.881 8.990 1.00 90.25 238 GLN A CA 1
ATOM 1933 C C . GLN A 1 238 ? -15.065 -1.603 7.495 1.00 90.25 238 GLN A C 1
ATOM 1935 O O . GLN A 1 238 ? -14.811 -2.522 6.716 1.00 90.25 238 GLN A O 1
ATOM 1940 N N . TYR A 1 239 ? -15.219 -0.344 7.096 1.00 91.44 239 TYR A N 1
ATOM 1941 C CA . TYR A 1 239 ? -14.989 0.101 5.732 1.00 91.44 239 TYR A CA 1
ATOM 1942 C C . TYR A 1 239 ? -13.506 -0.033 5.347 1.00 91.44 239 TYR A C 1
ATOM 1944 O O . TYR A 1 239 ? -13.202 -0.650 4.328 1.00 91.44 239 TYR A O 1
ATOM 1952 N N . GLN A 1 240 ? -12.576 0.411 6.203 1.00 91.44 240 GLN A N 1
ATOM 1953 C CA . GLN A 1 240 ? -11.130 0.215 6.003 1.00 91.44 240 GLN A CA 1
ATOM 1954 C C . GLN A 1 240 ? -10.761 -1.266 5.830 1.00 91.44 240 GLN A C 1
ATOM 1956 O O . GLN A 1 240 ? -10.013 -1.614 4.917 1.00 91.44 240 GLN A O 1
ATOM 1961 N N . LEU A 1 241 ? -11.343 -2.152 6.646 1.00 90.25 241 LEU A N 1
ATOM 1962 C CA . LEU A 1 241 ? -11.135 -3.601 6.535 1.00 90.25 241 LEU A CA 1
ATOM 1963 C C . LEU A 1 241 ? -11.578 -4.169 5.176 1.00 90.25 241 LEU A C 1
ATOM 1965 O O . LEU A 1 241 ? -10.933 -5.084 4.669 1.00 90.25 241 LEU A O 1
ATOM 1969 N N . LYS A 1 242 ? -12.643 -3.627 4.571 1.00 88.69 242 LYS A N 1
ATOM 1970 C CA . LYS A 1 242 ? -13.148 -4.059 3.254 1.00 88.69 242 LYS A CA 1
ATOM 1971 C C . LYS A 1 242 ? -12.336 -3.533 2.083 1.00 88.69 242 LYS A C 1
ATOM 1973 O O . LYS A 1 242 ? -12.318 -4.169 1.032 1.00 88.69 242 LYS A O 1
ATOM 1978 N N . LEU A 1 243 ? -11.661 -2.397 2.250 1.00 88.44 243 LEU A N 1
ATOM 1979 C CA . LEU A 1 243 ? -10.712 -1.926 1.246 1.00 88.44 243 LEU A CA 1
ATOM 1980 C C . LEU A 1 243 ? -9.495 -2.854 1.134 1.00 88.44 243 LEU A C 1
ATOM 1982 O O . LEU A 1 243 ? -8.837 -2.834 0.095 1.00 88.44 243 LEU A O 1
ATOM 1986 N N . HIS A 1 244 ? -9.227 -3.692 2.145 1.00 87.75 244 HIS A N 1
ATOM 1987 C CA . HIS A 1 244 ? -8.103 -4.631 2.179 1.00 87.75 244 HIS A CA 1
ATOM 1988 C C . HIS A 1 244 ? -6.786 -3.932 1.800 1.00 87.75 244 HIS A C 1
ATOM 1990 O O . HIS A 1 244 ? -6.395 -2.958 2.440 1.00 87.75 244 HIS A O 1
ATOM 1996 N N . ASP A 1 245 ? -6.133 -4.384 0.728 1.00 83.88 245 ASP A N 1
ATOM 1997 C CA . ASP A 1 245 ? -4.862 -3.852 0.232 1.00 83.88 245 ASP A CA 1
ATOM 1998 C C . ASP A 1 245 ? -4.956 -2.384 -0.214 1.00 83.88 245 ASP A C 1
ATOM 2000 O O . ASP A 1 245 ? -3.935 -1.710 -0.350 1.00 83.88 245 ASP A O 1
ATOM 2004 N N . PHE A 1 246 ? -6.173 -1.871 -0.422 1.00 87.25 246 PHE A N 1
ATOM 2005 C CA . PHE A 1 246 ? -6.434 -0.498 -0.840 1.00 87.25 246 PHE A CA 1
ATOM 2006 C C . PHE A 1 246 ? -6.716 0.457 0.328 1.00 87.25 246 PHE A C 1
ATOM 2008 O O . PHE A 1 246 ? -7.018 1.627 0.084 1.00 87.25 246 PHE A O 1
ATOM 2015 N N . SER A 1 247 ? -6.602 0.014 1.589 1.00 89.38 247 SER A N 1
ATOM 2016 C CA . SER A 1 247 ? -6.915 0.858 2.757 1.00 89.38 247 SER A CA 1
ATOM 2017 C C . SER A 1 247 ? -6.069 2.133 2.812 1.00 89.38 247 SER A C 1
ATOM 2019 O O . SER A 1 247 ? -6.555 3.172 3.253 1.00 89.38 247 SER A O 1
ATOM 2021 N N . ALA A 1 248 ? -4.848 2.111 2.260 1.00 89.25 248 ALA A N 1
ATOM 2022 C CA . ALA A 1 248 ? -3.968 3.280 2.261 1.00 89.25 248 ALA A CA 1
ATOM 2023 C C . ALA A 1 248 ? -4.525 4.479 1.469 1.00 89.25 248 ALA A C 1
ATOM 2025 O O . ALA A 1 248 ? -4.083 5.602 1.701 1.00 89.25 248 ALA A O 1
ATOM 2026 N N . ILE A 1 249 ? -5.509 4.268 0.578 1.00 89.44 249 ILE A N 1
ATOM 2027 C CA . ILE A 1 249 ? -6.259 5.363 -0.071 1.00 89.44 249 ILE A CA 1
ATOM 2028 C C . ILE A 1 249 ? -6.962 6.235 0.977 1.00 89.44 249 ILE A C 1
ATOM 2030 O O . ILE A 1 249 ? -7.159 7.425 0.751 1.00 89.44 249 ILE A O 1
ATOM 2034 N N . VAL A 1 250 ? -7.360 5.638 2.096 1.00 90.50 250 VAL A N 1
ATOM 2035 C CA . VAL A 1 250 ? -8.184 6.246 3.141 1.00 90.50 250 VAL A CA 1
ATOM 2036 C C . VAL A 1 250 ? -7.341 6.556 4.381 1.00 90.50 250 VAL A C 1
ATOM 2038 O O . VAL A 1 250 ? -7.530 7.604 4.985 1.00 90.50 250 VAL A O 1
ATOM 2041 N N . ASP A 1 251 ? -6.369 5.704 4.719 1.00 89.75 251 ASP A N 1
ATOM 2042 C CA . ASP A 1 251 ? -5.535 5.874 5.919 1.00 89.75 251 ASP A CA 1
ATOM 2043 C C . ASP A 1 251 ? -4.544 7.039 5.792 1.00 89.75 251 ASP A C 1
ATOM 2045 O O . ASP A 1 251 ? -4.347 7.805 6.734 1.00 89.75 251 ASP A O 1
ATOM 2049 N N . GLN A 1 252 ? -3.883 7.154 4.636 1.00 88.44 252 GLN A N 1
ATOM 2050 C CA . GLN A 1 252 ? -2.851 8.162 4.374 1.00 88.44 252 GLN A CA 1
ATOM 2051 C C . GLN A 1 252 ? -2.937 8.642 2.917 1.00 88.44 252 GLN A C 1
ATOM 2053 O O . GLN A 1 252 ? -2.046 8.361 2.108 1.00 88.44 252 GLN A O 1
ATOM 2058 N N . PRO A 1 253 ? -4.017 9.351 2.550 1.00 89.75 253 PRO A N 1
ATOM 2059 C CA . PRO A 1 253 ? -4.221 9.803 1.182 1.00 89.75 253 PRO A CA 1
ATOM 2060 C C . PRO A 1 253 ? -3.151 10.816 0.766 1.00 89.75 253 PRO A C 1
ATOM 2062 O O . PRO A 1 253 ? -3.059 11.918 1.305 1.00 89.75 253 PRO A O 1
ATOM 2065 N N . ILE A 1 254 ? -2.384 10.474 -0.268 1.00 91.12 254 ILE A N 1
ATOM 2066 C CA . ILE A 1 254 ? -1.526 11.429 -0.972 1.00 91.12 254 ILE A CA 1
ATOM 2067 C C . ILE A 1 254 ? -2.302 11.924 -2.190 1.00 91.12 254 ILE A C 1
ATOM 2069 O O . ILE A 1 254 ? -2.226 11.340 -3.273 1.00 91.12 254 ILE A O 1
ATOM 2073 N N . VAL A 1 255 ? -3.088 12.985 -2.000 1.00 90.75 255 VAL A N 1
ATOM 2074 C CA . VAL A 1 255 ? -3.860 13.616 -3.079 1.00 90.75 255 VAL A CA 1
ATOM 2075 C C . VAL A 1 255 ? -2.950 14.555 -3.865 1.00 90.75 255 VAL A C 1
ATOM 2077 O O . VAL A 1 255 ? -2.396 15.509 -3.326 1.00 90.75 255 VAL A O 1
ATOM 2080 N N . LEU A 1 256 ? -2.804 14.280 -5.157 1.00 91.00 256 LEU A N 1
ATOM 2081 C CA . LEU A 1 256 ? -2.031 15.093 -6.094 1.00 91.00 256 LEU A CA 1
ATOM 2082 C C . LEU A 1 256 ? -2.888 16.185 -6.729 1.00 91.00 256 LEU A C 1
ATOM 2084 O O . LEU A 1 256 ? -2.412 17.292 -6.974 1.00 91.00 256 LEU A O 1
ATOM 2088 N N . TRP A 1 257 ? -4.148 15.864 -7.027 1.00 91.81 257 TRP A N 1
ATOM 2089 C CA . TRP A 1 257 ? -5.064 16.783 -7.686 1.00 91.81 257 TRP A CA 1
ATOM 2090 C C . TRP A 1 257 ? -6.507 16.521 -7.273 1.00 91.81 257 TRP A C 1
ATOM 2092 O O . TRP A 1 257 ? -6.898 15.379 -7.038 1.00 91.81 257 TRP A O 1
ATOM 2102 N N . ARG A 1 258 ? -7.309 17.584 -7.234 1.00 90.94 258 ARG A N 1
ATOM 2103 C CA . ARG A 1 258 ? -8.747 17.529 -6.955 1.00 90.94 258 ARG A CA 1
ATOM 2104 C C . ARG A 1 258 ? -9.524 18.064 -8.147 1.00 90.94 258 ARG A C 1
ATOM 2106 O O . ARG A 1 258 ? -9.155 19.090 -8.723 1.00 90.94 258 ARG A O 1
ATOM 2113 N N . PHE A 1 259 ? -10.599 17.383 -8.500 1.00 89.56 259 PHE A N 1
ATOM 2114 C CA . PHE A 1 259 ? -11.486 17.780 -9.581 1.00 89.56 259 PHE A CA 1
ATOM 2115 C C . PHE A 1 259 ? -12.797 18.301 -9.001 1.00 89.56 259 PHE A C 1
ATOM 2117 O O . PHE A 1 259 ? -13.367 17.699 -8.092 1.00 89.56 259 PHE A O 1
ATOM 2124 N N . GLN A 1 260 ? -13.250 19.451 -9.513 1.00 84.50 260 GLN A N 1
ATOM 2125 C CA . GLN A 1 260 ? -14.522 20.044 -9.093 1.00 84.50 260 GLN A CA 1
ATOM 2126 C C . GLN A 1 260 ? -15.710 19.192 -9.544 1.00 84.50 260 GLN A C 1
ATOM 2128 O O . GLN A 1 260 ? -16.628 19.012 -8.760 1.00 84.50 260 GLN A O 1
ATOM 2133 N N . ASN A 1 261 ? -15.630 18.627 -10.752 1.00 83.19 261 ASN A N 1
ATOM 2134 C CA . ASN A 1 261 ? -16.641 17.740 -11.319 1.00 83.19 261 ASN A CA 1
ATOM 2135 C C . ASN A 1 261 ? -16.014 16.372 -11.617 1.00 83.19 261 ASN A C 1
ATOM 2137 O O . ASN A 1 261 ? -14.867 16.308 -12.085 1.00 83.19 261 ASN A O 1
ATOM 2141 N N . ASP A 1 262 ? -16.756 15.295 -11.371 1.00 80.81 262 ASP A N 1
ATOM 2142 C CA . ASP A 1 262 ? -16.359 13.937 -11.755 1.00 80.81 262 ASP A CA 1
ATOM 2143 C C . ASP A 1 262 ? -16.620 13.716 -13.254 1.00 80.81 262 ASP A C 1
ATOM 2145 O O . ASP A 1 262 ? -17.759 13.634 -13.703 1.00 80.81 262 ASP A O 1
ATOM 2149 N N . PHE A 1 263 ? -15.556 13.608 -14.056 1.00 77.88 263 PHE A N 1
ATOM 2150 C CA . PHE A 1 263 ? -15.676 13.372 -15.503 1.00 77.88 263 PHE A CA 1
ATOM 2151 C C . PHE A 1 263 ? -16.140 11.951 -15.851 1.00 77.88 263 PHE A C 1
ATOM 2153 O O . PHE A 1 263 ? -16.415 11.669 -17.018 1.00 77.88 263 PHE A O 1
ATOM 2160 N N . LEU A 1 264 ? -16.160 11.040 -14.872 1.00 77.31 264 LEU A N 1
ATOM 2161 C CA . LEU A 1 264 ? -16.611 9.659 -15.037 1.00 77.31 264 LEU A CA 1
ATOM 2162 C C . LEU A 1 264 ? -18.052 9.448 -14.547 1.00 77.31 264 LEU A C 1
ATOM 2164 O O . LEU A 1 264 ? -18.563 8.330 -14.671 1.00 77.31 264 LEU A O 1
ATOM 2168 N N . GLN A 1 265 ? -18.709 10.489 -14.023 1.00 68.06 265 GLN A N 1
ATOM 2169 C CA . GLN A 1 265 ? -20.147 10.484 -13.760 1.00 68.06 265 GLN A CA 1
ATOM 2170 C C . GLN A 1 265 ? -20.911 11.035 -14.976 1.00 68.06 265 GLN A C 1
ATOM 2172 O O . GLN A 1 265 ? -20.589 12.129 -15.440 1.00 68.06 265 GLN A O 1
ATOM 2177 N N . PRO A 1 266 ? -21.864 10.270 -15.542 1.00 54.53 266 PRO A N 1
ATOM 2178 C CA . PRO A 1 266 ? -22.760 10.758 -16.589 1.00 54.53 266 PRO A CA 1
ATOM 2179 C C . PRO A 1 266 ? -23.811 11.739 -16.057 1.00 54.53 266 PRO A C 1
ATOM 2181 O O . PRO A 1 266 ? -24.215 11.601 -14.880 1.00 54.53 266 PRO A O 1
#